Protein AF-A0A3M1PCH8-F1 (afdb_monomer_lite)

Secondary structure (DSSP, 8-state):
--HHHHHHHHHHHHHHHHHHSTTSHHHHHHHHHHHHHHB-HHHHHHHHSTTTGGGS-HHHHHHHHHHHHHHHHHHHHHHHHTS-EEEEEEEEEEE-SSEEEEEEEEEETTPPPEEEEEEE-TTS-EEEEEEEETTEEHHHHHHHHHHHHHHHS-HHHHHHHHHT-S-------TTSPTTSPPTTEEE-GGGTTS---EEEEEETTEEEEEE--SS----EEE-----TTTS---------SSPPTT--TTSTTT---S----

pLDDT: mean 91.7, std 6.63, range [59.88, 98.5]

Foldseek 3Di:
DDLVCLLQVLLVVLLVVCVVPPPDVSSLVSLLVSLVQAAPLLLLLCLLCVPCVVVDDPVLSVLVSSLQSSLRSVVSSVVSNVVQWDHWAWDDWDDDPFWIWTWTDTHGDPFFIKIFIWTQDPVRGIHTNWMDRHNDIPSVVSSVVVCVCVVFFDSQQVSCVSNVPQDGCPDQCLPPDFQDAGPQKDWDPVQVPPDFQWGWHDDPSGIDIDGDDPPGDIDIDHDGGDPCVSVVDDDDDDDDPDDPVPADCVDPVRPDDSDDDD

Sequence (262 aa):
MDAAGTIESSFQKLLAVVREEPGTERVMREAKQVVTRLFDLDRLAQQVMPQTWPELSVSQRLAFRDALGTSLAKKISRELLRGDTGTLHLESRDVREKFARLSFALAGKNASDLTAFMIKESDGVWRISNVLVGEQSLVRHYYQLCENILGEYSFPYLIAELRDDGFIVLEDFEDDKVGKLPRGWRWKSKDNKKRKPYVVKEENGNKYLAATDEGESVILAKDIKWDIKKYPYISFRWRAHELPKGGDERYGRTVDSAAGIY

Structure (mmCIF, N/CA/C/O backbone):
data_AF-A0A3M1PCH8-F1
#
_entry.id   AF-A0A3M1PCH8-F1
#
loop_
_atom_site.group_PDB
_atom_site.id
_atom_site.type_symbol
_atom_site.label_atom_id
_atom_site.label_alt_id
_atom_site.label_comp_id
_atom_site.label_asym_id
_atom_site.label_entity_id
_atom_site.label_seq_id
_atom_site.pdbx_PDB_ins_code
_atom_site.Cartn_x
_atom_site.Cartn_y
_atom_site.Cartn_z
_atom_site.occupancy
_atom_site.B_iso_or_equiv
_atom_site.auth_seq_id
_atom_site.auth_comp_id
_atom_site.auth_asym_id
_atom_site.auth_atom_id
_atom_site.pdbx_PDB_model_num
ATOM 1 N N . MET A 1 1 ? 24.203 -11.932 -13.654 1.00 59.88 1 MET A N 1
ATOM 2 C CA . MET A 1 1 ? 23.345 -11.316 -14.688 1.00 59.88 1 MET A CA 1
ATOM 3 C C . MET A 1 1 ? 23.570 -9.818 -14.607 1.00 59.88 1 MET A C 1
ATOM 5 O O . MET A 1 1 ? 23.701 -9.321 -13.492 1.00 59.88 1 MET A O 1
ATOM 9 N N . ASP A 1 2 ? 23.738 -9.128 -15.731 1.00 83.44 2 ASP A N 1
ATOM 10 C CA . ASP A 1 2 ? 23.932 -7.677 -15.710 1.00 83.44 2 ASP A CA 1
ATOM 11 C C . ASP A 1 2 ? 22.604 -6.940 -15.439 1.00 83.44 2 ASP A C 1
ATOM 13 O O . ASP A 1 2 ? 21.513 -7.524 -15.462 1.00 83.44 2 ASP A O 1
ATOM 17 N N . ALA A 1 3 ? 22.705 -5.662 -15.071 1.00 84.00 3 ALA A N 1
ATOM 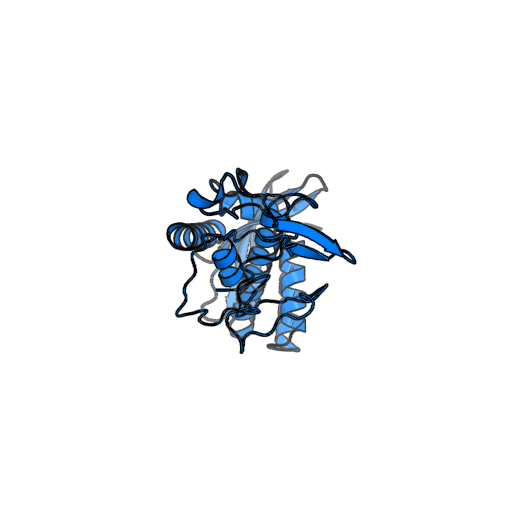18 C CA . ALA A 1 3 ? 21.564 -4.855 -14.644 1.00 84.00 3 ALA A CA 1
ATOM 19 C C . ALA A 1 3 ? 20.520 -4.683 -15.766 1.00 84.00 3 ALA A C 1
ATOM 21 O O . ALA A 1 3 ? 19.321 -4.821 -15.524 1.00 84.00 3 ALA A O 1
ATOM 22 N N . ALA A 1 4 ? 20.983 -4.457 -17.001 1.00 86.88 4 ALA A N 1
ATOM 23 C CA . ALA A 1 4 ? 20.127 -4.254 -18.167 1.00 86.88 4 ALA A CA 1
ATOM 24 C C . ALA A 1 4 ? 19.383 -5.531 -18.579 1.00 86.88 4 ALA A C 1
ATOM 26 O O . ALA A 1 4 ? 18.155 -5.504 -18.676 1.00 86.88 4 ALA A O 1
ATOM 27 N N . GLY A 1 5 ? 20.079 -6.667 -18.700 1.00 86.44 5 GLY A N 1
ATOM 28 C CA . GLY A 1 5 ? 19.454 -7.931 -19.091 1.00 86.44 5 GLY A CA 1
ATOM 29 C C . GLY A 1 5 ? 18.407 -8.411 -18.083 1.00 86.44 5 GLY A C 1
ATOM 30 O O . GLY A 1 5 ? 17.427 -9.063 -18.450 1.00 86.44 5 GLY A O 1
ATOM 31 N N . THR A 1 6 ? 18.549 -8.040 -16.806 1.00 87.44 6 THR A N 1
ATOM 32 C CA . THR A 1 6 ? 17.541 -8.337 -15.775 1.00 87.44 6 THR A CA 1
ATOM 33 C C . THR A 1 6 ? 16.237 -7.559 -16.004 1.00 87.44 6 THR A C 1
ATOM 35 O O . THR A 1 6 ? 15.154 -8.134 -15.854 1.00 87.44 6 THR A O 1
ATOM 38 N N . ILE A 1 7 ? 16.318 -6.281 -16.396 1.00 91.88 7 ILE A N 1
ATOM 39 C CA . ILE A 1 7 ? 15.145 -5.455 -16.728 1.00 91.88 7 ILE A CA 1
ATOM 40 C C . ILE A 1 7 ? 14.488 -5.961 -18.012 1.00 91.88 7 ILE A C 1
ATOM 42 O O . ILE A 1 7 ? 13.291 -6.242 -18.006 1.00 91.88 7 ILE A O 1
ATOM 46 N N . GLU A 1 8 ? 15.264 -6.125 -19.085 1.00 91.44 8 GLU A N 1
ATOM 47 C CA . GLU A 1 8 ? 14.747 -6.537 -20.395 1.00 91.44 8 GLU A CA 1
ATOM 48 C C . GLU A 1 8 ? 14.056 -7.901 -20.321 1.00 91.44 8 GLU A C 1
ATOM 50 O O . GLU A 1 8 ? 12.918 -8.039 -20.763 1.00 91.44 8 GLU A O 1
ATOM 55 N N . SER A 1 9 ? 14.684 -8.899 -19.688 1.00 91.25 9 SER A N 1
ATOM 56 C CA . SER A 1 9 ? 14.086 -10.236 -19.546 1.00 91.25 9 SER A CA 1
ATOM 57 C C . SER A 1 9 ? 12.788 -10.225 -18.737 1.00 91.25 9 SER A C 1
ATOM 59 O O . SER A 1 9 ? 11.822 -10.890 -19.111 1.00 91.25 9 SER A O 1
ATOM 61 N N . SER A 1 10 ? 12.734 -9.448 -17.653 1.00 92.94 10 SER A N 1
ATOM 62 C CA . SER A 1 10 ? 11.530 -9.321 -16.825 1.00 92.94 10 SER A CA 1
ATOM 63 C C . SER A 1 10 ? 10.406 -8.601 -17.574 1.00 92.94 10 SER A C 1
ATOM 65 O O . SER A 1 10 ? 9.251 -9.016 -17.495 1.00 92.94 10 SER A O 1
ATOM 67 N N . PHE A 1 11 ? 10.747 -7.560 -18.339 1.00 92.12 11 PHE A N 1
ATOM 68 C CA . PHE A 1 11 ? 9.806 -6.837 -19.187 1.00 92.12 11 PHE A CA 1
ATOM 69 C C . PHE A 1 11 ? 9.233 -7.738 -20.287 1.00 92.12 11 PHE A C 1
ATOM 71 O O . PHE A 1 11 ? 8.016 -7.829 -20.426 1.00 92.12 11 PHE A O 1
ATOM 78 N N . GLN A 1 12 ? 10.088 -8.461 -21.018 1.00 90.38 12 GLN A N 1
ATOM 79 C CA . GLN A 1 12 ? 9.654 -9.374 -22.080 1.00 90.38 12 GLN A CA 1
ATOM 80 C C . GLN A 1 12 ? 8.781 -10.510 -21.541 1.00 90.38 12 GLN A C 1
ATOM 82 O O . GLN A 1 12 ? 7.762 -10.839 -22.146 1.00 90.38 12 GLN A O 1
ATOM 87 N N . LYS A 1 13 ? 9.131 -11.072 -20.376 1.00 92.19 13 LYS A N 1
ATOM 88 C CA . LYS A 1 13 ? 8.316 -12.101 -19.721 1.00 92.19 13 LYS A CA 1
ATOM 89 C C . LYS A 1 13 ? 6.917 -11.577 -19.390 1.00 92.19 13 LYS A C 1
ATOM 91 O O . LYS A 1 13 ? 5.932 -12.238 -19.705 1.00 92.19 13 LYS A O 1
ATOM 96 N N . LEU A 1 14 ? 6.820 -10.390 -18.790 1.00 93.75 14 LEU A N 1
ATOM 97 C CA . LEU A 1 14 ? 5.527 -9.790 -18.465 1.00 93.75 14 LEU A CA 1
ATOM 98 C C . LEU A 1 14 ? 4.723 -9.453 -19.727 1.00 93.75 14 LEU A C 1
ATOM 100 O O . LEU A 1 14 ? 3.533 -9.752 -19.784 1.00 93.75 14 LEU A O 1
ATOM 104 N N . LEU A 1 15 ? 5.365 -8.883 -20.748 1.00 91.81 15 LEU A N 1
ATOM 105 C CA . LEU A 1 15 ? 4.724 -8.556 -22.021 1.00 91.81 15 LEU A CA 1
ATOM 106 C C . LEU A 1 15 ? 4.155 -9.803 -22.713 1.00 91.81 15 LEU A C 1
ATOM 108 O O . LEU A 1 15 ? 3.052 -9.745 -23.252 1.00 91.81 15 LEU A O 1
ATOM 112 N N . ALA A 1 16 ? 4.869 -10.932 -22.670 1.00 92.00 16 ALA A N 1
ATOM 113 C CA . ALA A 1 16 ? 4.372 -12.204 -23.189 1.00 92.00 16 ALA A CA 1
ATOM 114 C C . ALA A 1 16 ? 3.098 -12.653 -22.454 1.00 92.00 16 ALA A C 1
ATOM 116 O O . ALA A 1 16 ? 2.090 -12.924 -23.101 1.00 92.00 16 ALA A O 1
ATOM 117 N N . VAL A 1 17 ? 3.097 -12.626 -21.115 1.00 93.75 17 VAL A N 1
ATOM 118 C CA . VAL A 1 17 ? 1.915 -12.987 -20.308 1.00 93.75 17 VAL A CA 1
ATOM 119 C C . VAL A 1 17 ? 0.727 -12.064 -20.600 1.00 93.75 17 VAL A C 1
ATOM 121 O O . VAL A 1 17 ? -0.396 -12.539 -20.736 1.00 93.75 17 VAL A O 1
ATOM 124 N N . VAL A 1 18 ? 0.964 -10.756 -20.747 1.00 92.44 18 VAL A N 1
ATOM 125 C CA . VAL A 1 18 ? -0.080 -9.778 -21.107 1.00 92.44 18 VAL A CA 1
ATOM 126 C C . VAL A 1 18 ? -0.688 -10.072 -22.481 1.00 92.44 18 VAL A C 1
ATOM 128 O O . VAL A 1 18 ? -1.892 -9.905 -22.655 1.00 92.44 18 VAL A O 1
ATOM 131 N N . ARG A 1 19 ? 0.124 -10.505 -23.454 1.00 90.38 19 ARG A N 1
ATOM 132 C CA . ARG A 1 19 ? -0.338 -10.842 -24.810 1.00 90.38 19 ARG A CA 1
ATOM 133 C C . ARG A 1 19 ? -1.090 -12.171 -24.869 1.00 90.38 19 ARG A C 1
ATOM 135 O O . ARG A 1 19 ? -2.026 -12.285 -25.652 1.00 90.38 19 ARG A O 1
ATOM 142 N N . GLU A 1 20 ? -0.682 -13.154 -24.071 1.00 92.12 20 GLU A N 1
ATOM 143 C CA . GLU A 1 20 ? -1.338 -14.466 -23.987 1.00 92.12 20 GLU A CA 1
ATOM 144 C C . GLU A 1 20 ? -2.690 -14.392 -23.266 1.00 92.12 20 GLU A C 1
ATOM 146 O O . GLU A 1 20 ? -3.669 -14.978 -23.723 1.00 92.12 20 GLU A O 1
ATOM 151 N N . GLU A 1 21 ? -2.748 -13.678 -22.140 1.00 90.81 21 GLU A N 1
ATOM 152 C CA . GLU A 1 21 ? -3.900 -13.666 -21.234 1.00 90.81 21 GLU A CA 1
ATOM 153 C C . GLU A 1 21 ? -4.242 -12.238 -20.762 1.00 90.81 21 GLU A C 1
ATOM 155 O O . GLU A 1 21 ? -4.098 -11.909 -19.579 1.00 90.81 21 GLU A O 1
ATOM 160 N N . PRO A 1 22 ? -4.693 -11.347 -21.661 1.00 87.88 22 PRO A N 1
ATOM 161 C CA . PRO A 1 22 ? -4.940 -9.954 -21.315 1.00 87.88 22 PRO A CA 1
ATOM 162 C C . PRO A 1 22 ? -6.028 -9.817 -20.241 1.00 87.88 22 PRO A C 1
ATOM 164 O O . PRO A 1 22 ? -7.116 -10.379 -20.346 1.00 87.88 22 PRO A O 1
ATOM 167 N N . GLY A 1 23 ? -5.741 -9.026 -19.204 1.00 84.00 23 GLY A N 1
ATOM 168 C CA . GLY A 1 23 ? -6.702 -8.676 -18.154 1.00 84.00 23 GLY A CA 1
ATOM 169 C C . GLY A 1 23 ? -6.939 -9.755 -17.092 1.00 84.00 23 GLY A C 1
ATOM 170 O O . GLY A 1 23 ? -7.823 -9.580 -16.256 1.00 84.00 23 GLY A O 1
ATOM 171 N N . THR A 1 24 ? -6.171 -10.848 -17.085 1.00 91.50 24 THR A N 1
ATOM 172 C CA . THR A 1 24 ? -6.343 -11.924 -16.098 1.00 91.50 24 THR A CA 1
ATOM 173 C C . THR A 1 24 ? -5.607 -11.656 -14.783 1.00 91.50 24 THR A C 1
ATOM 175 O O . THR A 1 24 ? -4.663 -10.864 -14.695 1.00 91.50 24 THR A O 1
ATOM 178 N N . GLU A 1 25 ? -5.980 -12.394 -13.735 1.00 92.19 25 GLU A N 1
ATOM 179 C CA . GLU A 1 25 ? -5.232 -12.410 -12.471 1.00 92.19 25 GLU A CA 1
ATOM 180 C C . GLU A 1 25 ? -3.776 -12.873 -12.648 1.00 92.19 25 GLU A C 1
ATOM 182 O O . GLU A 1 25 ? -2.903 -12.492 -11.861 1.00 92.19 25 GLU A O 1
ATOM 187 N N . ARG A 1 26 ? -3.492 -13.676 -13.687 1.00 93.12 26 ARG A N 1
ATOM 188 C CA . ARG A 1 26 ? -2.135 -14.128 -14.026 1.00 93.12 26 ARG A CA 1
ATOM 189 C C . ARG A 1 26 ? -1.242 -12.941 -14.381 1.00 93.12 26 ARG A C 1
ATOM 191 O O . ARG A 1 26 ? -0.126 -12.871 -13.867 1.00 93.12 26 ARG A O 1
ATOM 198 N N . VAL A 1 27 ? -1.743 -11.980 -15.164 1.00 94.31 27 VAL A N 1
ATOM 199 C CA . VAL A 1 27 ? -1.023 -10.734 -15.490 1.00 94.31 27 VAL A CA 1
ATOM 200 C C . VAL A 1 27 ? -0.670 -9.970 -14.222 1.00 94.31 27 VAL A C 1
ATOM 202 O O . VAL A 1 27 ? 0.488 -9.614 -14.014 1.00 94.31 27 VAL A O 1
ATOM 205 N N . MET A 1 28 ? -1.646 -9.769 -13.333 1.00 94.50 28 MET A N 1
ATOM 206 C CA . MET A 1 28 ? -1.412 -9.044 -12.083 1.00 94.50 28 MET A CA 1
ATOM 207 C C . MET A 1 28 ? -0.410 -9.755 -11.172 1.00 94.50 28 MET A C 1
ATOM 209 O O . MET A 1 28 ? 0.424 -9.103 -10.540 1.00 94.50 28 MET A O 1
ATOM 213 N N . ARG A 1 29 ? -0.457 -11.089 -11.116 1.00 94.81 29 ARG A N 1
ATOM 214 C CA . ARG A 1 29 ? 0.495 -11.900 -10.351 1.00 94.81 29 ARG A CA 1
ATOM 215 C C . ARG A 1 29 ? 1.912 -11.771 -10.903 1.00 94.81 29 ARG A C 1
ATOM 217 O O . ARG A 1 29 ? 2.839 -11.550 -10.127 1.00 94.81 29 ARG A O 1
ATOM 224 N N . GLU A 1 30 ? 2.076 -11.866 -12.220 1.00 96.12 30 GLU A N 1
ATOM 225 C CA . GLU A 1 30 ? 3.377 -11.715 -12.878 1.00 96.12 30 GLU A CA 1
ATOM 226 C C . GLU A 1 30 ? 3.919 -10.288 -12.707 1.00 96.12 30 GLU A C 1
ATOM 228 O O . GLU A 1 30 ? 5.076 -10.108 -12.333 1.00 96.12 30 GLU A O 1
ATOM 233 N N . ALA A 1 31 ? 3.079 -9.263 -12.866 1.00 96.44 31 ALA A N 1
ATOM 234 C CA . ALA A 1 31 ? 3.478 -7.874 -12.652 1.00 96.44 31 ALA A CA 1
ATOM 235 C C . ALA A 1 31 ? 3.944 -7.626 -11.211 1.00 96.44 31 ALA A C 1
ATOM 237 O O . ALA A 1 31 ? 4.972 -6.980 -11.001 1.00 96.44 31 ALA A O 1
ATOM 238 N N . LYS A 1 32 ? 3.245 -8.181 -10.210 1.00 96.12 32 LYS A N 1
ATOM 239 C CA . LYS A 1 32 ? 3.688 -8.123 -8.808 1.00 96.12 32 LYS A CA 1
ATOM 240 C C . LYS A 1 32 ? 5.047 -8.799 -8.619 1.00 96.12 32 LYS A C 1
ATOM 242 O O . LYS A 1 32 ? 5.915 -8.215 -7.978 1.00 96.12 32 LYS A O 1
ATOM 247 N N . GLN A 1 33 ? 5.272 -9.971 -9.216 1.00 95.38 33 GLN A N 1
ATOM 248 C CA . GLN A 1 33 ? 6.570 -10.655 -9.151 1.00 95.38 33 GLN A CA 1
ATOM 249 C C . GLN A 1 33 ? 7.696 -9.826 -9.779 1.00 95.38 33 GLN A C 1
ATOM 251 O O . GLN A 1 33 ? 8.768 -9.703 -9.184 1.00 95.38 33 GLN A O 1
ATOM 256 N N . VAL A 1 34 ? 7.451 -9.220 -10.945 1.00 95.88 34 VAL A N 1
ATOM 257 C CA . VAL A 1 34 ? 8.404 -8.312 -11.596 1.00 95.88 34 VAL A CA 1
ATOM 258 C C . VAL A 1 34 ? 8.720 -7.126 -10.690 1.00 95.88 34 VAL A C 1
ATOM 260 O O . VAL A 1 34 ? 9.894 -6.829 -10.474 1.00 95.88 34 VAL A O 1
ATOM 263 N N . VAL A 1 35 ? 7.706 -6.490 -10.097 1.00 97.31 35 VAL A N 1
ATOM 264 C CA . VAL A 1 35 ? 7.913 -5.361 -9.181 1.00 97.31 35 VAL A CA 1
ATOM 265 C C . VAL A 1 35 ? 8.735 -5.779 -7.962 1.00 97.31 35 VAL A C 1
ATOM 267 O O . VAL A 1 35 ? 9.755 -5.159 -7.673 1.00 97.31 35 VAL A O 1
ATOM 270 N N . THR A 1 36 ? 8.357 -6.864 -7.282 1.00 94.31 36 THR A N 1
ATOM 271 C CA . THR A 1 36 ? 9.069 -7.368 -6.097 1.00 94.31 36 THR A CA 1
ATOM 272 C C . THR A 1 36 ? 10.504 -7.793 -6.400 1.00 94.31 36 THR A C 1
ATOM 274 O O . THR A 1 36 ? 11.353 -7.727 -5.514 1.00 94.31 36 THR A O 1
ATOM 277 N N . ARG A 1 37 ? 10.798 -8.238 -7.626 1.00 93.44 37 ARG A N 1
ATOM 278 C CA . ARG A 1 37 ? 12.145 -8.647 -8.042 1.00 93.44 37 ARG A CA 1
ATOM 279 C C . ARG A 1 37 ? 13.011 -7.472 -8.482 1.00 93.44 37 ARG A C 1
ATOM 281 O O . ARG A 1 37 ? 14.198 -7.455 -8.172 1.00 93.44 37 ARG A O 1
ATOM 288 N N . LEU A 1 38 ? 12.450 -6.536 -9.241 1.00 95.75 38 LEU A N 1
ATOM 289 C CA . LEU A 1 38 ? 13.230 -5.468 -9.856 1.00 95.75 38 LEU A CA 1
ATOM 290 C C . LEU A 1 38 ? 13.384 -4.256 -8.956 1.00 95.75 38 LEU A C 1
ATOM 292 O O . LEU A 1 38 ? 14.433 -3.632 -9.004 1.00 95.75 38 LEU A O 1
ATOM 296 N N . PHE A 1 39 ? 12.379 -3.900 -8.162 1.00 97.38 39 PHE A N 1
ATOM 297 C CA . PHE A 1 39 ? 12.381 -2.645 -7.417 1.00 97.38 39 PHE A CA 1
ATOM 298 C C . PHE A 1 39 ? 12.894 -2.834 -5.991 1.00 97.38 39 PHE A C 1
ATOM 300 O O . PHE A 1 39 ? 12.637 -3.852 -5.344 1.00 97.38 39 PHE A O 1
ATOM 307 N N . ASP A 1 40 ? 13.603 -1.823 -5.500 1.00 96.69 40 ASP A N 1
ATOM 308 C CA . ASP A 1 40 ? 13.913 -1.646 -4.085 1.00 96.69 40 ASP A CA 1
ATOM 309 C C . ASP A 1 40 ? 12.741 -0.907 -3.429 1.00 96.69 40 ASP A C 1
ATOM 311 O O . ASP A 1 40 ? 12.713 0.323 -3.331 1.00 96.69 40 ASP A O 1
ATOM 315 N N . LEU A 1 41 ? 11.710 -1.668 -3.056 1.00 96.56 41 LEU A N 1
ATOM 316 C CA . LEU A 1 41 ? 10.483 -1.096 -2.502 1.00 96.56 41 LEU A CA 1
ATOM 317 C C . LEU A 1 41 ? 10.706 -0.436 -1.135 1.00 96.56 41 LEU A C 1
ATOM 319 O O . LEU A 1 41 ? 9.984 0.501 -0.807 1.00 96.56 41 LEU A O 1
ATOM 323 N N . ASP A 1 42 ? 11.692 -0.886 -0.357 1.00 95.00 42 ASP A N 1
ATOM 324 C CA . ASP A 1 42 ? 11.986 -0.311 0.958 1.00 95.00 42 ASP A CA 1
ATOM 325 C C . ASP A 1 42 ? 12.651 1.065 0.822 1.00 95.00 42 ASP A C 1
ATOM 327 O O . ASP A 1 42 ? 12.256 2.013 1.510 1.00 95.00 42 ASP A O 1
ATOM 331 N N . ARG A 1 43 ? 13.610 1.222 -0.102 1.00 96.38 43 ARG A N 1
ATOM 332 C CA . ARG A 1 43 ? 14.183 2.539 -0.422 1.00 96.38 43 ARG A CA 1
ATOM 333 C C . ARG A 1 43 ? 13.164 3.453 -1.084 1.00 96.38 43 ARG A C 1
ATOM 335 O O . ARG A 1 43 ? 13.086 4.622 -0.712 1.00 96.38 43 ARG A O 1
ATOM 342 N N . LEU A 1 44 ? 12.379 2.945 -2.035 1.00 97.75 44 LEU A N 1
ATOM 343 C CA . LEU A 1 44 ? 11.324 3.737 -2.666 1.00 97.75 44 LEU A CA 1
ATOM 344 C C . LEU A 1 44 ? 10.341 4.264 -1.629 1.00 97.75 44 LEU A C 1
ATOM 346 O O . LEU A 1 44 ? 10.013 5.445 -1.649 1.00 97.75 44 LEU A O 1
ATOM 350 N N . ALA A 1 45 ? 9.909 3.420 -0.694 1.00 97.69 45 ALA A N 1
ATOM 351 C CA . ALA A 1 45 ? 8.979 3.836 0.340 1.00 97.69 45 ALA A CA 1
ATOM 352 C C . ALA A 1 45 ? 9.554 4.931 1.253 1.00 97.69 45 ALA A C 1
ATOM 354 O O . ALA A 1 45 ? 8.863 5.907 1.546 1.00 97.69 45 ALA A O 1
ATOM 355 N N . GLN A 1 46 ? 10.838 4.833 1.615 1.00 97.56 46 GLN A N 1
ATOM 356 C CA . GLN A 1 46 ? 11.551 5.885 2.350 1.00 97.56 46 GLN A CA 1
ATOM 357 C C . GLN A 1 46 ? 11.623 7.204 1.573 1.00 97.56 46 GLN A C 1
ATOM 359 O O . GLN A 1 46 ? 11.444 8.271 2.151 1.00 97.56 46 GLN A O 1
ATOM 364 N N . GLN A 1 47 ? 11.877 7.145 0.266 1.00 97.69 47 GLN A N 1
ATOM 365 C CA . GLN A 1 47 ? 11.962 8.335 -0.586 1.00 97.69 47 GLN A CA 1
ATOM 366 C C . GLN A 1 47 ? 10.595 8.971 -0.857 1.00 97.69 47 GLN A C 1
ATOM 368 O O . GLN A 1 47 ? 10.509 10.184 -1.032 1.00 97.69 47 GLN A O 1
ATOM 373 N N . VAL A 1 48 ? 9.540 8.157 -0.912 1.00 98.06 48 VAL A N 1
ATOM 374 C CA . VAL A 1 48 ? 8.162 8.586 -1.172 1.00 98.06 48 VAL A CA 1
ATOM 375 C C . VAL A 1 48 ? 7.503 9.192 0.068 1.00 98.06 48 VAL A C 1
ATOM 377 O O . VAL A 1 48 ? 6.671 10.077 -0.080 1.00 98.06 48 VAL A O 1
ATOM 380 N N . MET A 1 49 ? 7.868 8.765 1.278 1.00 96.81 49 MET A N 1
ATOM 381 C CA . MET A 1 49 ? 7.321 9.318 2.526 1.00 96.81 49 MET A CA 1
ATOM 382 C C . MET A 1 49 ? 8.426 9.656 3.538 1.00 96.81 49 MET A C 1
ATOM 384 O O . MET A 1 49 ? 8.430 9.111 4.642 1.00 96.81 49 MET A O 1
ATOM 388 N N . PRO A 1 50 ? 9.378 10.548 3.220 1.00 96.50 50 PRO A N 1
ATOM 389 C CA . PRO A 1 50 ? 10.567 10.746 4.050 1.00 96.50 50 PRO A CA 1
ATOM 390 C C . PRO A 1 50 ? 10.250 11.237 5.469 1.00 96.50 50 PRO A C 1
ATOM 392 O O . PRO A 1 50 ? 10.958 10.875 6.405 1.00 96.50 50 PRO A O 1
ATOM 395 N N . GLN A 1 51 ? 9.183 12.025 5.639 1.00 94.00 51 GLN A N 1
ATOM 396 C CA . GLN A 1 51 ? 8.779 12.566 6.942 1.00 94.00 51 GLN A CA 1
ATOM 397 C C . GLN A 1 51 ? 7.945 11.567 7.754 1.00 94.00 51 GLN A C 1
ATOM 399 O O . GLN A 1 51 ? 8.162 11.409 8.949 1.00 94.00 51 GLN A O 1
ATOM 404 N N . THR A 1 52 ? 7.021 10.850 7.108 1.00 94.69 52 THR A N 1
ATOM 405 C CA . THR A 1 52 ? 6.116 9.906 7.786 1.00 94.69 52 THR A CA 1
ATOM 406 C C . THR A 1 52 ? 6.771 8.551 8.055 1.00 94.69 52 THR A C 1
ATOM 408 O O . THR A 1 52 ? 6.483 7.912 9.063 1.00 94.69 52 THR A O 1
ATOM 411 N N . TRP A 1 53 ? 7.668 8.087 7.178 1.00 95.69 53 TRP A N 1
ATOM 412 C CA . TRP A 1 53 ? 8.258 6.746 7.246 1.00 95.69 53 TRP A CA 1
ATOM 413 C C . TRP A 1 53 ? 8.921 6.395 8.593 1.00 95.69 53 TRP A C 1
ATOM 415 O O . TRP A 1 53 ? 8.688 5.284 9.094 1.00 95.69 53 TRP A O 1
ATOM 425 N N . PRO A 1 54 ? 9.707 7.291 9.229 1.00 95.94 54 PRO A N 1
ATOM 426 C CA . PRO A 1 54 ? 10.313 7.015 10.531 1.00 95.94 54 PRO A CA 1
ATOM 427 C C . PRO A 1 54 ? 9.287 6.757 11.643 1.00 95.94 54 PRO A C 1
ATOM 429 O O . PRO A 1 54 ? 9.568 5.973 12.547 1.00 95.94 54 PRO A O 1
ATOM 432 N N . GLU A 1 55 ? 8.096 7.352 11.553 1.00 93.62 55 GLU A N 1
ATOM 433 C CA . GLU A 1 55 ? 7.034 7.264 12.566 1.00 93.62 55 GLU A CA 1
ATOM 434 C C . GLU A 1 55 ? 6.160 6.007 12.430 1.00 93.62 55 GLU A C 1
ATOM 436 O O . GLU A 1 55 ? 5.445 5.621 13.364 1.00 93.62 55 GLU A O 1
ATOM 441 N N . LEU A 1 56 ? 6.215 5.354 11.265 1.00 93.19 56 LEU A N 1
ATOM 442 C CA . LEU A 1 56 ? 5.465 4.133 10.996 1.00 93.19 56 LEU A CA 1
ATOM 443 C C . LEU A 1 56 ? 6.021 2.953 11.797 1.00 93.19 56 LEU A C 1
ATOM 445 O O . LEU A 1 56 ? 7.232 2.733 11.878 1.00 93.19 56 LEU A O 1
ATOM 449 N N . SER A 1 57 ? 5.107 2.148 12.335 1.00 91.38 57 SER A N 1
ATOM 450 C CA . SER A 1 57 ? 5.421 0.828 12.886 1.00 91.38 57 SER A CA 1
ATOM 451 C C . SER A 1 57 ? 5.864 -0.153 11.789 1.00 91.38 57 SER A C 1
ATOM 453 O O . SER A 1 57 ? 5.708 0.106 10.596 1.00 91.38 57 SER A O 1
ATOM 455 N N . VAL A 1 58 ? 6.439 -1.293 12.186 1.00 92.31 58 VAL A N 1
ATOM 456 C CA . VAL A 1 58 ? 6.965 -2.308 11.252 1.00 92.31 58 VAL A CA 1
ATOM 457 C C . VAL A 1 58 ? 5.884 -2.807 10.291 1.00 92.31 58 VAL A C 1
ATOM 459 O O . VAL A 1 58 ? 6.086 -2.837 9.083 1.00 92.31 58 VAL A O 1
ATOM 462 N N . SER A 1 59 ? 4.722 -3.144 10.819 1.00 90.81 59 SER A N 1
ATOM 463 C CA . SER A 1 59 ? 3.520 -3.532 10.083 1.00 90.81 59 SER A CA 1
ATOM 464 C C . SER A 1 59 ? 3.008 -2.453 9.132 1.00 90.81 59 SER A C 1
ATOM 466 O O . SER A 1 59 ? 2.760 -2.744 7.967 1.00 90.81 59 SER A O 1
ATOM 468 N N . GLN A 1 60 ? 2.924 -1.194 9.571 1.00 93.94 60 GLN A N 1
ATOM 469 C CA . GLN A 1 60 ? 2.534 -0.076 8.710 1.00 93.94 60 GLN A CA 1
ATOM 470 C C . GLN A 1 60 ? 3.518 0.098 7.546 1.00 93.94 60 GLN A C 1
ATOM 472 O O . GLN A 1 60 ? 3.098 0.331 6.413 1.00 93.94 60 GLN A O 1
ATOM 477 N N . ARG A 1 61 ? 4.825 -0.070 7.794 1.00 96.56 61 ARG A N 1
ATOM 478 C CA . ARG A 1 61 ? 5.848 -0.067 6.736 1.00 96.56 61 ARG A CA 1
ATOM 479 C C . ARG A 1 61 ? 5.649 -1.224 5.758 1.00 96.56 61 ARG A C 1
ATOM 481 O O . ARG A 1 61 ? 5.705 -0.999 4.552 1.00 96.56 61 ARG A O 1
ATOM 488 N N . LEU A 1 62 ? 5.368 -2.433 6.251 1.00 95.69 62 LEU A N 1
ATOM 489 C CA . LEU A 1 62 ? 5.075 -3.601 5.411 1.00 95.69 62 LEU A CA 1
ATOM 490 C C . LEU A 1 62 ? 3.806 -3.398 4.569 1.00 95.69 62 LEU A C 1
ATOM 492 O O . LEU A 1 62 ? 3.833 -3.647 3.364 1.00 95.69 62 LEU A O 1
ATOM 496 N N . ALA A 1 63 ? 2.732 -2.886 5.174 1.00 95.81 63 ALA A N 1
ATOM 497 C CA . ALA A 1 63 ? 1.473 -2.587 4.500 1.00 95.81 63 ALA A CA 1
ATOM 498 C C . ALA A 1 63 ? 1.664 -1.541 3.396 1.00 95.81 63 ALA A C 1
ATOM 500 O O . ALA A 1 63 ? 1.196 -1.733 2.273 1.00 95.81 63 ALA A O 1
ATOM 501 N N . PHE A 1 64 ? 2.409 -0.468 3.674 1.00 97.88 64 PHE A N 1
ATOM 502 C CA . PHE A 1 64 ? 2.733 0.532 2.661 1.00 97.88 64 PHE A CA 1
ATOM 503 C C . PHE A 1 64 ? 3.603 -0.034 1.542 1.00 97.88 64 PHE A C 1
ATOM 505 O O . PHE A 1 64 ? 3.338 0.235 0.373 1.00 97.88 64 PHE A O 1
ATOM 512 N N . ARG A 1 65 ? 4.613 -0.847 1.871 1.00 97.94 65 ARG A N 1
ATOM 513 C CA . ARG A 1 65 ? 5.479 -1.479 0.869 1.00 97.94 65 ARG A CA 1
ATOM 514 C C . ARG A 1 65 ? 4.677 -2.361 -0.089 1.00 97.94 65 ARG A C 1
ATOM 516 O O . ARG A 1 65 ? 4.878 -2.288 -1.302 1.00 97.94 65 ARG A O 1
ATOM 523 N N . ASP A 1 66 ? 3.769 -3.176 0.444 1.00 97.19 66 ASP A N 1
ATOM 524 C CA . ASP A 1 66 ? 2.880 -4.023 -0.356 1.00 97.19 66 ASP A CA 1
ATOM 525 C C . ASP A 1 66 ? 1.898 -3.194 -1.200 1.00 97.19 66 ASP A C 1
ATOM 527 O O . ASP A 1 66 ? 1.704 -3.471 -2.387 1.00 97.19 66 ASP A O 1
ATOM 531 N N . ALA A 1 67 ? 1.331 -2.130 -0.624 1.00 98.19 67 ALA A N 1
ATOM 532 C CA . ALA A 1 67 ? 0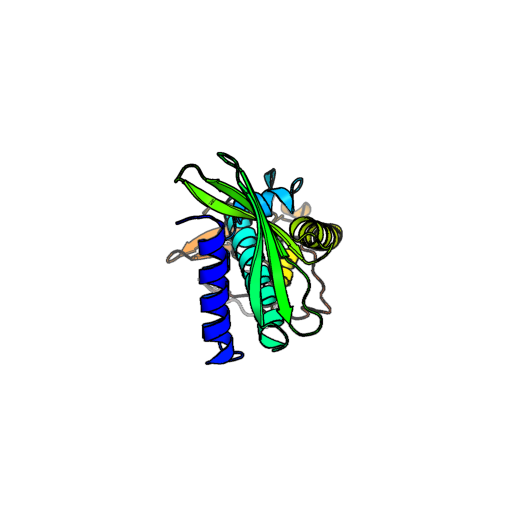.431 -1.216 -1.320 1.00 98.19 67 ALA A CA 1
ATOM 533 C C . ALA A 1 67 ? 1.128 -0.481 -2.477 1.00 98.19 67 ALA A C 1
ATOM 535 O O . ALA A 1 67 ? 0.617 -0.470 -3.596 1.00 98.19 67 ALA A O 1
ATOM 536 N N . LEU A 1 68 ? 2.328 0.060 -2.244 1.00 98.38 68 LEU A N 1
ATOM 537 C CA . LEU A 1 68 ? 3.150 0.709 -3.266 1.00 98.38 68 LEU A CA 1
ATOM 538 C C . LEU A 1 68 ? 3.523 -0.276 -4.382 1.00 98.38 68 LEU A C 1
ATOM 540 O O . LEU A 1 68 ?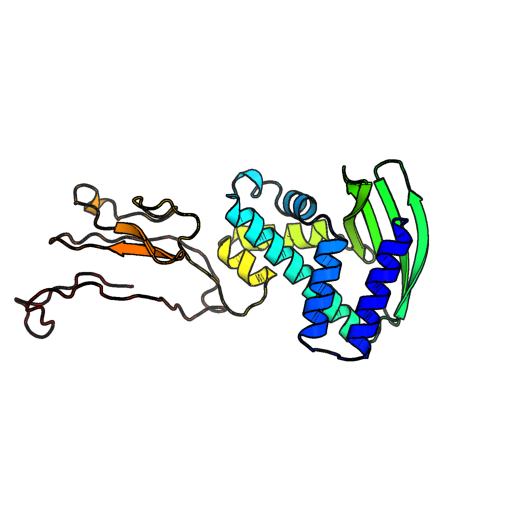 3.361 0.036 -5.562 1.00 98.38 68 LEU A O 1
ATOM 544 N N . GLY A 1 69 ? 3.969 -1.483 -4.022 1.00 97.94 69 GLY A N 1
ATOM 545 C CA . GLY A 1 69 ? 4.282 -2.535 -4.988 1.00 97.94 69 GLY A CA 1
ATOM 546 C C . GLY A 1 69 ? 3.065 -2.951 -5.823 1.00 97.94 69 GLY A C 1
ATOM 547 O O . GLY A 1 69 ? 3.165 -3.108 -7.041 1.00 97.94 69 GLY A O 1
ATOM 548 N N . THR A 1 70 ? 1.896 -3.061 -5.191 1.00 97.56 70 THR A N 1
ATOM 549 C CA . THR A 1 70 ? 0.622 -3.347 -5.867 1.00 97.56 70 THR A CA 1
ATOM 550 C C . THR A 1 70 ? 0.231 -2.223 -6.825 1.00 97.56 70 THR A C 1
ATOM 552 O O . THR A 1 70 ? -0.114 -2.503 -7.975 1.00 97.56 70 THR A O 1
ATOM 555 N N . SER A 1 71 ? 0.350 -0.963 -6.401 1.00 98.00 71 SER A N 1
ATOM 556 C CA . SER A 1 71 ? 0.058 0.207 -7.235 1.00 98.00 71 SER A CA 1
ATOM 557 C C . SER A 1 71 ? 0.959 0.264 -8.473 1.00 98.00 71 SER A C 1
ATOM 559 O O . SER A 1 71 ? 0.487 0.438 -9.601 1.00 98.00 71 SER A O 1
ATOM 561 N N . LEU A 1 72 ? 2.260 0.006 -8.289 1.00 97.19 72 LEU A N 1
ATOM 562 C CA . LEU A 1 72 ? 3.233 -0.108 -9.376 1.00 97.19 72 LEU A CA 1
ATOM 563 C C . LEU A 1 72 ? 2.876 -1.229 -10.351 1.00 97.19 72 LEU A C 1
ATOM 565 O O . LEU A 1 72 ? 2.834 -0.992 -11.558 1.00 97.19 72 LEU A O 1
ATOM 569 N N . ALA A 1 73 ? 2.563 -2.423 -9.844 1.00 96.69 73 ALA A N 1
ATOM 570 C CA . ALA A 1 73 ? 2.176 -3.561 -10.672 1.00 96.69 73 ALA A CA 1
ATOM 571 C C . ALA A 1 73 ? 0.909 -3.261 -11.491 1.00 96.69 73 ALA A C 1
ATOM 573 O O . ALA A 1 73 ? 0.869 -3.552 -12.689 1.00 96.69 73 ALA A O 1
ATOM 574 N N . LYS A 1 74 ? -0.097 -2.616 -10.881 1.00 95.31 74 LYS A N 1
ATOM 575 C CA . LYS A 1 74 ? -1.316 -2.163 -11.570 1.00 95.31 74 LYS A CA 1
ATOM 576 C C . LYS A 1 74 ? -1.002 -1.130 -12.651 1.00 95.31 74 LYS A C 1
ATOM 578 O O . LYS A 1 74 ? -1.563 -1.197 -13.741 1.00 95.31 74 LYS A O 1
ATOM 583 N N . LYS A 1 75 ? -0.119 -0.162 -12.380 1.00 93.12 75 LYS A N 1
ATOM 584 C CA . LYS A 1 75 ? 0.276 0.862 -13.362 1.00 93.12 75 LYS A CA 1
ATOM 585 C C . LYS A 1 75 ? 0.998 0.238 -14.557 1.00 93.12 75 LYS A C 1
ATOM 587 O O . LYS A 1 75 ? 0.584 0.485 -15.682 1.00 93.12 75 LYS A O 1
ATOM 592 N N . ILE A 1 76 ? 1.990 -0.620 -14.317 1.00 92.06 76 ILE A N 1
ATOM 593 C CA . ILE A 1 76 ? 2.721 -1.329 -15.380 1.00 92.06 76 ILE A CA 1
ATOM 594 C C . ILE A 1 76 ? 1.756 -2.181 -16.214 1.00 92.06 76 ILE A C 1
ATOM 596 O O . ILE A 1 76 ? 1.745 -2.070 -17.435 1.00 92.06 76 ILE A O 1
ATOM 600 N N . SER A 1 77 ? 0.900 -2.976 -15.566 1.00 92.25 77 SER A N 1
ATOM 601 C CA . SER A 1 77 ? -0.063 -3.837 -16.268 1.00 92.25 77 SER A CA 1
ATOM 602 C C . SER A 1 77 ? -1.022 -3.028 -17.140 1.00 92.25 77 SER A C 1
ATOM 604 O O . SER A 1 77 ? -1.256 -3.393 -18.287 1.00 92.25 77 SER A O 1
ATOM 606 N N . ARG A 1 78 ? -1.545 -1.902 -16.630 1.00 91.06 78 ARG A N 1
ATOM 607 C CA . ARG A 1 78 ? -2.433 -1.015 -17.398 1.00 91.06 78 ARG A CA 1
ATOM 608 C C . ARG A 1 78 ? -1.751 -0.417 -18.623 1.00 91.06 78 ARG A C 1
ATOM 610 O O . ARG A 1 78 ? -2.387 -0.359 -19.667 1.00 91.06 78 ARG A O 1
ATOM 617 N N . G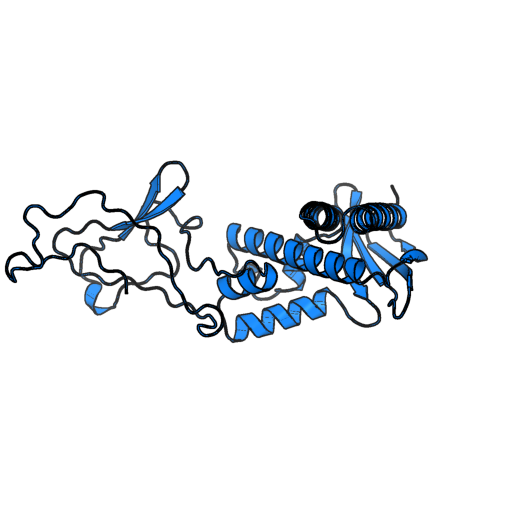LU A 1 79 ? -0.496 0.013 -18.508 1.00 87.50 79 GLU A N 1
ATOM 618 C CA . GLU A 1 79 ? 0.245 0.536 -19.663 1.00 87.50 79 GLU A CA 1
ATOM 619 C C . GLU A 1 79 ? 0.466 -0.549 -20.724 1.00 87.50 79 GLU A C 1
ATOM 621 O O . GLU A 1 79 ? 0.178 -0.325 -21.895 1.00 87.50 79 GLU A O 1
ATOM 626 N N . LEU A 1 80 ? 0.863 -1.760 -20.319 1.00 87.94 80 LEU A N 1
ATOM 627 C CA . LEU A 1 80 ? 1.066 -2.870 -21.257 1.00 87.94 80 LEU A CA 1
ATOM 628 C C . LEU A 1 80 ? -0.239 -3.336 -21.924 1.00 87.94 80 LEU A C 1
ATOM 630 O O . LEU A 1 80 ? -0.239 -3.681 -23.105 1.00 87.94 80 LEU A O 1
ATOM 634 N N . LEU A 1 81 ? -1.361 -3.315 -21.196 1.00 87.62 81 LEU A N 1
ATOM 635 C CA . LEU A 1 81 ? -2.679 -3.700 -21.717 1.00 87.62 81 LEU A CA 1
ATOM 636 C C . LEU A 1 81 ? -3.242 -2.724 -22.754 1.00 87.62 81 LEU A C 1
ATOM 638 O O . LEU A 1 81 ? -4.101 -3.124 -23.536 1.00 87.62 81 LEU A O 1
ATOM 642 N N . ARG A 1 82 ? -2.767 -1.471 -22.809 1.00 84.06 82 ARG A N 1
ATOM 643 C CA . ARG A 1 82 ? -3.169 -0.530 -23.871 1.00 84.06 82 ARG A CA 1
ATOM 644 C C . ARG A 1 82 ? -2.751 -1.009 -25.263 1.00 84.06 82 ARG A C 1
ATOM 646 O O . ARG A 1 82 ? -3.286 -0.516 -26.246 1.00 84.06 82 ARG A O 1
ATOM 653 N N . GLY A 1 83 ? -1.825 -1.968 -25.359 1.00 67.88 83 GLY A N 1
ATOM 654 C CA . GLY A 1 83 ? -1.432 -2.602 -26.621 1.00 67.88 83 GLY A CA 1
ATOM 655 C C . GLY A 1 83 ? -0.514 -1.750 -27.499 1.00 67.88 83 GLY A C 1
ATOM 656 O O . GLY A 1 83 ? 0.031 -2.251 -28.477 1.00 67.88 83 GLY A O 1
ATOM 657 N N . ASP A 1 84 ? -0.271 -0.498 -27.115 1.00 71.19 84 ASP A N 1
ATOM 658 C CA . ASP A 1 84 ? 0.645 0.404 -27.810 1.00 71.19 84 ASP A CA 1
ATOM 659 C C . ASP A 1 84 ? 2.118 0.123 -27.481 1.00 71.19 84 ASP A C 1
ATOM 661 O O . ASP A 1 84 ? 3.004 0.697 -28.107 1.00 71.19 84 ASP A O 1
ATOM 665 N N . THR A 1 85 ? 2.396 -0.750 -26.504 1.00 72.75 85 THR A N 1
ATOM 666 C CA . THR A 1 85 ? 3.750 -1.038 -26.023 1.00 72.75 85 THR A CA 1
ATOM 667 C C . THR A 1 85 ? 4.376 -2.257 -26.711 1.00 72.75 85 THR A C 1
ATOM 669 O O . THR A 1 85 ? 3.887 -3.387 -26.635 1.00 72.75 85 THR A O 1
ATOM 672 N N . GLY A 1 86 ? 5.498 -2.015 -27.377 1.00 76.12 86 GLY A N 1
ATOM 673 C CA . GLY A 1 86 ? 6.344 -2.987 -28.054 1.00 76.12 86 GLY A CA 1
ATOM 674 C C . GLY A 1 86 ? 7.569 -3.378 -27.229 1.00 76.12 86 GLY A C 1
ATOM 675 O O . GLY A 1 86 ? 7.496 -3.596 -26.023 1.00 76.12 86 GLY A O 1
ATOM 676 N N . THR A 1 87 ? 8.700 -3.548 -27.904 1.00 81.94 87 THR A N 1
ATOM 677 C CA . THR A 1 87 ? 9.960 -4.007 -27.314 1.00 81.94 87 THR A CA 1
ATOM 678 C C . THR A 1 87 ? 10.711 -2.883 -26.601 1.00 81.94 87 THR A C 1
ATOM 680 O O . THR A 1 87 ? 10.726 -1.739 -27.050 1.00 81.94 87 THR A O 1
ATOM 683 N N . LEU A 1 88 ? 11.355 -3.233 -25.488 1.00 88.31 88 LEU A N 1
ATOM 684 C CA . LEU A 1 88 ? 12.280 -2.365 -24.766 1.00 88.31 88 LEU A CA 1
ATOM 685 C C . LEU A 1 88 ? 13.693 -2.564 -25.333 1.00 88.31 88 LEU A C 1
ATOM 687 O O . LEU A 1 88 ? 14.148 -3.706 -25.417 1.00 88.31 88 LEU A O 1
ATOM 691 N N . HIS A 1 89 ? 14.368 -1.479 -25.709 1.00 88.94 89 HIS A N 1
ATOM 692 C CA . HIS A 1 89 ? 15.727 -1.502 -26.252 1.00 88.94 89 HIS A CA 1
ATOM 693 C C . HIS A 1 89 ? 16.646 -0.609 -25.423 1.00 88.94 89 HIS A C 1
ATOM 695 O O . HIS A 1 89 ? 16.372 0.578 -25.273 1.00 88.94 89 HIS A O 1
ATOM 701 N N . LEU A 1 90 ? 17.742 -1.158 -24.895 1.00 93.62 90 LEU A N 1
ATOM 702 C CA . LEU A 1 90 ? 18.753 -0.365 -24.197 1.00 93.62 90 LEU A CA 1
ATOM 703 C C . LEU A 1 90 ? 19.446 0.619 -25.156 1.00 93.62 90 LEU A C 1
ATOM 705 O O . LEU A 1 90 ? 20.091 0.207 -26.117 1.00 93.62 90 LEU A O 1
ATOM 709 N N . GLU A 1 91 ? 19.371 1.913 -24.850 1.00 94.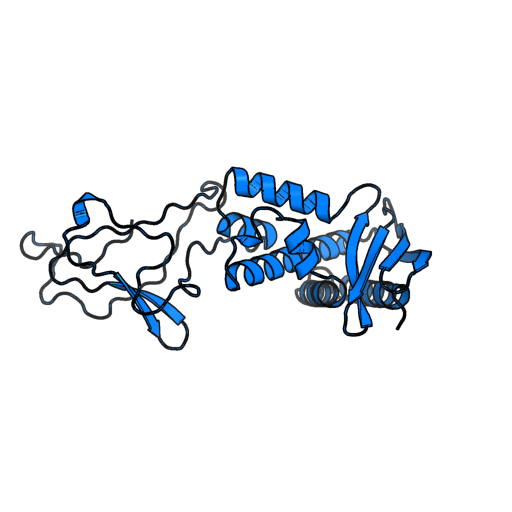31 91 GLU A N 1
ATOM 710 C CA . GLU A 1 91 ? 20.040 2.977 -25.609 1.00 94.31 91 GLU A CA 1
ATOM 711 C C . GLU A 1 91 ? 21.369 3.390 -24.983 1.00 94.31 91 GLU A C 1
ATOM 713 O O . GLU A 1 91 ? 22.355 3.625 -25.680 1.00 94.31 91 GLU A O 1
ATOM 718 N N . SER A 1 92 ? 21.414 3.497 -23.653 1.00 94.44 92 SER A N 1
ATOM 719 C CA . SER A 1 92 ? 22.631 3.902 -22.955 1.00 94.44 92 SER A CA 1
ATOM 720 C C . SER A 1 92 ? 22.769 3.248 -21.588 1.00 94.44 92 SER A C 1
ATOM 722 O O . SER A 1 92 ? 21.787 2.934 -20.908 1.00 94.44 92 SER A O 1
ATOM 724 N N . ARG A 1 93 ? 24.030 3.048 -21.186 1.00 95.81 93 ARG A N 1
ATOM 725 C CA . ARG A 1 93 ? 24.406 2.498 -19.883 1.00 95.81 93 ARG A CA 1
ATOM 726 C C . ARG A 1 93 ? 25.506 3.344 -19.239 1.00 95.81 93 ARG A C 1
ATOM 728 O O . ARG A 1 93 ? 26.572 3.522 -19.821 1.00 95.81 93 ARG A O 1
ATOM 735 N N . ASP A 1 94 ? 25.268 3.796 -18.015 1.00 95.94 94 ASP A N 1
ATOM 736 C CA . ASP A 1 94 ? 26.297 4.287 -17.093 1.00 95.94 94 ASP A CA 1
ATOM 737 C C . ASP A 1 94 ? 26.258 3.386 -15.859 1.00 95.94 94 ASP A C 1
ATOM 739 O O . ASP A 1 94 ? 25.335 3.471 -15.051 1.00 95.94 94 ASP A O 1
ATOM 743 N N . VAL A 1 95 ? 27.213 2.460 -15.754 1.00 94.50 95 VAL A N 1
ATOM 744 C CA . VAL A 1 95 ? 27.283 1.480 -14.663 1.00 94.50 95 VAL A CA 1
ATOM 745 C C . VAL A 1 95 ? 28.558 1.716 -13.872 1.00 94.50 95 VAL A C 1
ATOM 747 O O . VAL A 1 95 ? 29.665 1.634 -14.402 1.00 94.50 95 VAL A O 1
ATOM 750 N N . ARG A 1 96 ? 28.387 1.966 -12.578 1.00 93.12 96 ARG A N 1
ATOM 751 C CA . ARG A 1 96 ? 29.442 2.105 -11.573 1.00 93.12 96 ARG A CA 1
ATOM 752 C C . ARG A 1 96 ? 29.360 0.939 -10.592 1.00 93.12 96 ARG A C 1
ATOM 754 O O . ARG A 1 96 ? 28.479 0.093 -10.690 1.00 93.12 96 ARG A O 1
ATOM 761 N N . GLU A 1 97 ? 30.262 0.898 -9.616 1.00 90.94 97 GLU A N 1
ATOM 762 C CA . GLU A 1 97 ? 30.355 -0.218 -8.664 1.00 90.94 97 GLU A CA 1
ATOM 763 C C . GLU A 1 97 ? 29.026 -0.522 -7.944 1.00 90.94 97 GLU A C 1
ATOM 765 O O . GLU A 1 97 ? 28.632 -1.684 -7.832 1.00 90.94 97 GLU A O 1
ATOM 770 N N . LYS A 1 98 ? 28.324 0.525 -7.486 1.00 94.19 98 LYS A N 1
ATOM 771 C CA . LYS A 1 98 ? 27.097 0.415 -6.673 1.00 94.19 98 LYS A CA 1
ATOM 772 C C . LYS A 1 98 ? 25.873 1.108 -7.265 1.00 94.19 98 LYS A C 1
ATOM 774 O O . LYS A 1 98 ? 24.806 1.070 -6.663 1.00 94.19 98 LYS A O 1
ATOM 779 N N . PHE A 1 99 ? 26.017 1.756 -8.415 1.00 96.12 99 PHE A N 1
ATOM 780 C CA . PHE A 1 99 ? 24.965 2.551 -9.041 1.00 96.12 99 PHE A CA 1
ATOM 781 C C . PHE A 1 99 ? 24.953 2.318 -10.547 1.00 96.12 99 PHE A C 1
ATOM 783 O O . PHE A 1 99 ? 26.017 2.228 -11.156 1.00 96.12 99 PHE A O 1
ATOM 790 N N . ALA A 1 100 ? 23.768 2.259 -11.144 1.00 96.50 100 ALA A N 1
ATOM 791 C CA . ALA A 1 100 ? 23.605 2.223 -12.585 1.00 96.50 100 ALA A CA 1
ATOM 792 C C . ALA A 1 100 ? 22.483 3.160 -13.033 1.00 96.50 100 ALA A C 1
ATOM 794 O O . ALA A 1 100 ? 21.431 3.246 -12.400 1.00 96.50 100 ALA A O 1
ATOM 795 N N . ARG A 1 101 ? 22.700 3.824 -14.163 1.00 97.62 101 ARG A N 1
ATOM 796 C CA . ARG A 1 101 ? 21.681 4.536 -14.924 1.00 97.62 101 ARG A CA 1
ATOM 797 C C . ARG A 1 101 ? 21.562 3.869 -16.286 1.00 97.62 101 ARG A C 1
ATOM 799 O O . ARG A 1 101 ? 22.543 3.789 -17.024 1.00 97.62 101 ARG A O 1
ATOM 806 N N . LEU A 1 102 ? 20.367 3.387 -16.595 1.00 97.25 102 LEU A N 1
ATOM 807 C CA . LEU A 1 102 ? 20.064 2.688 -17.839 1.00 97.25 102 LEU A CA 1
ATOM 808 C C . LEU A 1 102 ? 18.921 3.414 -18.539 1.00 97.25 102 LEU A C 1
ATOM 810 O O . LEU A 1 102 ? 17.862 3.587 -17.934 1.00 97.25 102 LEU A O 1
ATOM 814 N N . SER A 1 103 ? 19.134 3.840 -19.780 1.00 96.62 103 SER A N 1
ATOM 815 C CA . SER A 1 103 ? 18.089 4.445 -20.610 1.00 96.62 103 SER A CA 1
ATOM 816 C C . SER A 1 103 ? 17.649 3.463 -21.680 1.00 96.62 103 SER A C 1
ATOM 818 O O . SER A 1 103 ? 18.486 2.826 -22.321 1.00 96.62 103 SER A O 1
ATOM 820 N N . PHE A 1 104 ? 16.342 3.355 -21.858 1.00 94.56 104 PHE A N 1
ATOM 821 C CA . PHE A 1 104 ? 15.708 2.445 -22.786 1.00 94.56 104 PHE A CA 1
ATOM 822 C C . PHE A 1 104 ? 14.718 3.194 -23.672 1.00 94.56 104 PHE A C 1
ATOM 824 O O . PHE A 1 104 ? 13.837 3.889 -23.157 1.00 94.56 104 PHE A O 1
ATOM 831 N N . ALA A 1 105 ? 14.811 2.955 -24.975 1.00 91.50 105 ALA A N 1
ATOM 832 C CA . ALA A 1 105 ? 13.761 3.278 -25.921 1.00 91.50 105 ALA A CA 1
ATOM 833 C C . ALA A 1 105 ? 12.662 2.227 -25.817 1.00 91.50 105 ALA A C 1
ATOM 835 O O . ALA A 1 105 ? 12.924 1.016 -25.791 1.00 91.50 105 ALA A O 1
ATOM 836 N N . LEU A 1 106 ? 11.420 2.691 -25.785 1.00 87.06 106 LEU A N 1
ATOM 837 C CA . LEU A 1 106 ? 10.254 1.827 -25.807 1.00 87.06 106 LEU A CA 1
ATOM 838 C C . LEU A 1 106 ? 9.615 1.917 -27.189 1.00 87.06 106 LEU A C 1
ATOM 840 O O . LEU A 1 106 ? 9.080 2.955 -27.567 1.00 87.06 106 LEU A O 1
ATOM 844 N N . ALA A 1 107 ? 9.669 0.834 -27.963 1.00 84.31 107 ALA A N 1
ATOM 845 C CA . ALA A 1 107 ? 8.988 0.802 -29.249 1.00 84.31 107 ALA A CA 1
ATOM 846 C C . ALA A 1 107 ? 7.474 0.848 -29.011 1.00 84.31 107 ALA A C 1
ATOM 848 O O . ALA A 1 107 ? 6.963 0.082 -28.197 1.00 84.31 107 ALA A O 1
ATOM 849 N N . GLY A 1 108 ? 6.745 1.719 -29.703 1.00 77.62 108 GLY A N 1
ATOM 850 C CA . GLY A 1 108 ? 5.303 1.826 -29.507 1.00 77.62 108 GLY A CA 1
ATOM 851 C C . GLY A 1 108 ? 4.706 3.145 -29.968 1.00 77.62 108 GLY A C 1
ATOM 852 O O . GLY A 1 108 ? 5.410 4.141 -30.133 1.00 77.62 108 GLY A O 1
ATOM 853 N N . LYS A 1 109 ? 3.388 3.171 -30.172 1.00 72.19 109 LYS A N 1
ATOM 854 C CA . LYS A 1 109 ? 2.678 4.416 -30.485 1.00 72.19 109 LYS A CA 1
ATOM 855 C C . LYS A 1 109 ? 2.558 5.238 -29.199 1.00 72.19 109 LYS A C 1
ATOM 857 O O . LYS A 1 109 ? 2.034 4.743 -28.212 1.00 72.19 109 LYS A O 1
ATOM 862 N N . ASN A 1 110 ? 3.039 6.483 -29.199 1.00 72.88 110 ASN A N 1
ATOM 863 C CA . ASN A 1 110 ? 3.079 7.350 -28.005 1.00 72.88 110 ASN A CA 1
ATOM 864 C C . ASN A 1 110 ? 3.864 6.762 -26.814 1.00 72.88 110 ASN A C 1
ATOM 866 O O . ASN A 1 110 ? 3.616 7.137 -25.668 1.00 72.88 110 ASN A O 1
ATOM 870 N N . ALA A 1 111 ? 4.782 5.827 -27.066 1.00 78.94 111 ALA A N 1
ATOM 871 C CA . ALA A 1 111 ? 5.633 5.286 -26.022 1.00 78.94 111 ALA A CA 1
ATOM 872 C C . ALA A 1 111 ? 6.641 6.349 -25.560 1.00 78.94 111 ALA A C 1
ATOM 874 O O . ALA A 1 111 ? 7.205 7.079 -26.373 1.00 78.94 111 ALA A O 1
ATOM 875 N N . SER A 1 112 ? 6.845 6.428 -24.248 1.00 84.81 112 SER A N 1
ATOM 876 C CA . SER A 1 112 ? 7.834 7.315 -23.638 1.00 84.81 112 SER A CA 1
ATOM 877 C C . SER A 1 112 ? 9.061 6.517 -23.228 1.00 84.81 112 SER A C 1
ATOM 879 O O . SER A 1 112 ? 8.928 5.434 -22.649 1.00 84.81 112 SER A O 1
ATOM 881 N N . ASP A 1 113 ? 10.238 7.091 -23.453 1.00 89.31 113 ASP A N 1
ATOM 882 C CA . ASP A 1 113 ? 11.501 6.482 -23.046 1.00 89.31 113 ASP A CA 1
ATOM 883 C C . ASP A 1 113 ? 11.575 6.307 -21.531 1.00 89.31 113 ASP A C 1
ATOM 885 O O . ASP A 1 113 ? 11.029 7.094 -20.745 1.00 89.31 113 ASP A O 1
ATOM 889 N N . LEU A 1 114 ? 12.276 5.256 -21.118 1.00 93.31 114 LEU A N 1
ATOM 890 C CA . LEU A 1 114 ? 12.402 4.864 -19.726 1.00 93.31 114 LEU A CA 1
ATOM 891 C C . LEU A 1 114 ? 13.849 5.017 -19.274 1.00 93.31 114 LEU A C 1
ATOM 893 O O . LEU A 1 114 ? 14.756 4.441 -19.863 1.00 93.31 114 LEU A O 1
ATOM 897 N N . THR A 1 115 ? 14.079 5.734 -18.177 1.00 96.94 115 THR A N 1
ATOM 898 C CA . THR A 1 115 ? 15.381 5.730 -17.496 1.00 96.94 115 THR A CA 1
ATOM 899 C C . THR A 1 115 ? 15.251 5.071 -16.132 1.00 96.94 115 THR A C 1
ATOM 901 O O . THR A 1 115 ? 14.585 5.602 -15.244 1.00 96.94 115 THR A O 1
ATOM 904 N N . ALA A 1 116 ? 15.914 3.933 -15.944 1.00 97.44 116 ALA A N 1
ATOM 905 C CA . ALA A 1 116 ? 16.000 3.240 -14.668 1.00 97.44 116 ALA A CA 1
ATOM 906 C C . ALA A 1 116 ? 17.265 3.665 -13.911 1.00 97.44 116 ALA A C 1
ATOM 908 O O . ALA A 1 116 ? 18.380 3.606 -14.434 1.00 97.44 116 ALA A O 1
ATOM 909 N N . PHE A 1 117 ? 17.079 4.060 -12.657 1.00 97.88 117 PHE A N 1
ATOM 910 C CA . PHE A 1 117 ? 18.144 4.294 -11.690 1.00 97.88 117 PHE A CA 1
ATOM 911 C C . PHE A 1 117 ? 18.198 3.075 -10.789 1.00 97.88 117 PHE A C 1
ATOM 913 O O . PHE A 1 117 ? 17.187 2.719 -10.182 1.00 97.88 117 PHE A O 1
ATOM 920 N N . MET A 1 118 ? 19.351 2.424 -10.723 1.00 97.19 118 MET A N 1
ATOM 921 C CA . MET A 1 118 ? 19.527 1.186 -9.983 1.00 97.19 118 MET A CA 1
ATOM 922 C C . MET A 1 118 ? 20.658 1.296 -8.979 1.00 97.19 118 MET A C 1
ATOM 924 O O . MET A 1 118 ? 21.663 1.969 -9.214 1.00 97.19 118 MET A O 1
ATOM 928 N N . ILE A 1 119 ? 20.506 0.575 -7.879 1.00 95.94 119 ILE A N 1
ATOM 929 C CA . ILE A 1 119 ? 21.513 0.426 -6.840 1.00 95.94 119 ILE A CA 1
ATOM 930 C C . ILE A 1 119 ? 21.830 -1.058 -6.703 1.00 95.94 119 ILE A C 1
ATOM 932 O O . ILE A 1 119 ? 20.954 -1.912 -6.855 1.00 95.94 119 ILE A O 1
ATOM 936 N N . LYS A 1 120 ? 23.109 -1.363 -6.493 1.00 94.69 120 LYS A N 1
ATOM 937 C CA . LYS A 1 120 ? 23.561 -2.722 -6.214 1.00 94.69 120 LYS A CA 1
ATOM 938 C C . LYS A 1 120 ? 23.462 -2.963 -4.714 1.00 94.69 120 LYS A C 1
ATOM 940 O O . LYS A 1 120 ? 24.166 -2.310 -3.941 1.00 94.69 120 LYS A O 1
ATOM 945 N N . GLU A 1 121 ? 22.584 -3.875 -4.328 1.00 91.69 121 GLU A N 1
ATOM 946 C CA . GLU A 1 121 ? 22.389 -4.278 -2.941 1.00 91.69 121 GLU A CA 1
ATOM 947 C C . GLU A 1 121 ? 23.596 -5.069 -2.414 1.00 91.69 121 GLU A C 1
ATOM 949 O O . GLU A 1 121 ? 24.491 -5.472 -3.167 1.00 91.69 121 GLU A O 1
ATOM 954 N N . SER A 1 122 ? 23.657 -5.265 -1.095 1.00 88.94 122 SER A N 1
ATOM 955 C CA . SER A 1 122 ? 24.773 -5.955 -0.427 1.00 88.94 122 SER A CA 1
ATOM 956 C C . SER A 1 122 ? 24.935 -7.415 -0.863 1.00 88.94 122 SER A C 1
ATOM 958 O O . SER A 1 122 ? 26.047 -7.939 -0.844 1.00 88.94 122 SER A O 1
ATOM 960 N N . ASP A 1 123 ? 23.848 -8.045 -1.310 1.00 89.31 123 ASP A N 1
ATOM 961 C CA . ASP A 1 123 ? 23.814 -9.381 -1.916 1.00 89.31 123 ASP A CA 1
ATOM 962 C C . ASP A 1 123 ? 24.318 -9.403 -3.376 1.00 89.31 123 ASP A C 1
ATOM 964 O O . ASP A 1 123 ? 24.401 -10.457 -4.008 1.00 89.31 123 ASP A O 1
ATOM 968 N N . GLY A 1 124 ? 24.676 -8.238 -3.924 1.00 90.50 124 GLY A N 1
ATOM 969 C CA . GLY A 1 124 ? 25.155 -8.058 -5.286 1.00 90.50 124 GLY A CA 1
ATOM 970 C C . GLY A 1 124 ? 24.053 -7.929 -6.340 1.00 90.50 124 GLY A C 1
ATOM 971 O O . GLY A 1 124 ? 24.383 -7.804 -7.526 1.00 90.50 124 GLY A O 1
ATOM 972 N N . VAL A 1 125 ? 22.776 -7.937 -5.947 1.00 92.56 125 VAL A N 1
ATOM 973 C CA . VAL A 1 125 ? 21.628 -7.824 -6.851 1.00 92.56 125 VAL A CA 1
ATOM 974 C C . VAL A 1 125 ? 21.355 -6.359 -7.180 1.00 92.56 125 VAL A C 1
ATOM 976 O O . VAL A 1 125 ? 21.320 -5.492 -6.313 1.00 92.56 125 VAL A O 1
ATOM 979 N N . TRP A 1 126 ? 21.134 -6.070 -8.460 1.00 95.31 126 TRP A N 1
ATOM 980 C CA . TRP A 1 126 ? 20.713 -4.746 -8.908 1.00 95.31 126 TRP A CA 1
ATOM 981 C C . TRP A 1 126 ? 19.215 -4.553 -8.689 1.00 95.31 126 TRP A C 1
ATOM 983 O O . TRP A 1 126 ? 18.410 -5.354 -9.165 1.00 95.31 126 TRP A O 1
ATOM 993 N N . ARG A 1 127 ? 18.843 -3.463 -8.018 1.00 96.69 127 ARG A N 1
ATOM 994 C CA . ARG A 1 127 ? 17.454 -3.076 -7.769 1.00 96.69 127 ARG A CA 1
ATOM 995 C C . ARG A 1 127 ? 17.194 -1.657 -8.249 1.00 96.69 127 ARG A C 1
ATOM 997 O O . ARG A 1 127 ? 18.017 -0.769 -8.062 1.00 96.69 127 ARG A O 1
ATOM 1004 N N . ILE A 1 128 ? 16.041 -1.441 -8.863 1.00 97.75 128 ILE A N 1
ATOM 1005 C CA . ILE A 1 128 ? 15.555 -0.141 -9.306 1.00 97.75 128 ILE A CA 1
ATOM 1006 C C . ILE A 1 128 ? 15.184 0.688 -8.075 1.00 97.75 128 ILE A C 1
ATOM 1008 O O . ILE A 1 128 ? 14.280 0.326 -7.324 1.00 97.75 128 ILE A O 1
ATOM 1012 N N . SER A 1 129 ? 15.860 1.821 -7.908 1.00 97.19 129 SER A N 1
ATOM 1013 C CA . SER A 1 129 ? 15.595 2.814 -6.869 1.00 97.19 129 SER A CA 1
ATOM 1014 C C . SER A 1 129 ? 14.775 4.000 -7.375 1.00 97.19 129 SER A C 1
ATOM 1016 O O . SER A 1 129 ? 14.235 4.747 -6.574 1.00 97.19 129 SER A O 1
ATOM 1018 N N . ASN A 1 130 ? 14.709 4.229 -8.689 1.00 97.88 130 ASN A N 1
ATOM 1019 C CA . ASN A 1 130 ? 13.793 5.192 -9.304 1.00 97.88 130 ASN A CA 1
ATOM 1020 C C . ASN A 1 130 ? 13.627 4.883 -10.798 1.00 97.88 130 ASN A C 1
ATOM 1022 O O . ASN A 1 130 ? 14.506 4.285 -11.418 1.00 97.88 130 ASN A O 1
ATOM 1026 N N . VAL A 1 131 ? 12.526 5.343 -11.385 1.00 96.94 131 VAL A N 1
ATOM 1027 C CA . VAL A 1 131 ? 12.286 5.300 -12.829 1.00 96.94 131 VAL A CA 1
ATOM 1028 C C . VAL A 1 131 ? 11.805 6.668 -13.289 1.00 96.94 131 VAL A C 1
ATOM 1030 O O . VAL A 1 131 ? 10.930 7.261 -12.656 1.00 96.94 131 VAL A O 1
ATOM 1033 N N . LEU A 1 132 ? 12.361 7.150 -14.396 1.00 96.69 132 LEU A N 1
ATOM 1034 C CA . LEU A 1 132 ? 11.770 8.222 -15.188 1.00 96.69 132 LEU A CA 1
ATOM 1035 C C . LEU A 1 132 ? 11.062 7.605 -16.393 1.00 96.69 132 LEU A C 1
ATOM 1037 O O . LEU A 1 132 ? 11.642 6.746 -17.055 1.00 96.69 132 LEU A O 1
ATOM 1041 N N . VAL A 1 133 ? 9.840 8.048 -16.669 1.00 92.06 133 VAL A N 1
ATOM 1042 C CA . VAL A 1 133 ? 9.121 7.766 -17.920 1.00 92.06 133 VAL A CA 1
ATOM 1043 C C . VAL A 1 133 ? 8.903 9.107 -18.612 1.00 92.06 133 VAL A C 1
ATOM 1045 O O . VAL A 1 133 ? 8.158 9.951 -18.105 1.00 92.06 133 VAL A O 1
ATOM 1048 N N . GLY A 1 134 ? 9.620 9.344 -19.711 1.00 89.75 134 GLY A N 1
ATOM 1049 C CA . GLY A 1 134 ? 9.855 10.696 -20.215 1.00 89.75 134 GLY A CA 1
ATOM 1050 C C . GLY A 1 134 ? 10.461 11.575 -19.113 1.00 89.75 134 GLY A C 1
ATOM 1051 O O . GLY A 1 134 ? 11.465 11.223 -18.496 1.00 89.75 134 GLY A O 1
ATOM 1052 N N . GLU A 1 135 ? 9.805 12.690 -18.797 1.00 89.62 135 GLU A N 1
ATOM 1053 C CA . GLU A 1 135 ? 10.229 13.606 -17.725 1.00 89.62 135 GLU A CA 1
ATOM 1054 C C . GLU A 1 135 ? 9.631 13.267 -16.345 1.00 89.62 135 GLU A C 1
ATOM 1056 O O . GLU A 1 135 ? 9.956 13.897 -15.333 1.00 89.62 135 GLU A O 1
ATOM 1061 N N . GLN A 1 136 ? 8.735 12.278 -16.267 1.00 93.69 136 GLN A N 1
ATOM 1062 C CA . GLN A 1 136 ? 8.001 11.981 -15.040 1.00 93.69 136 GLN A CA 1
ATOM 1063 C C . GLN A 1 136 ? 8.769 11.010 -14.145 1.00 93.69 136 GLN A C 1
ATOM 1065 O O . GLN A 1 136 ? 8.974 9.850 -14.492 1.00 93.69 136 GLN A O 1
ATOM 1070 N N . SER A 1 137 ? 9.132 11.473 -12.948 1.00 97.19 137 SER A N 1
ATOM 1071 C CA . SER A 1 137 ? 9.758 10.647 -11.912 1.00 97.19 137 SER A CA 1
ATOM 1072 C C . SER A 1 137 ? 8.730 9.866 -11.107 1.00 97.19 137 SER A C 1
ATOM 1074 O O . SER A 1 137 ? 7.812 10.450 -10.529 1.00 97.19 137 SER A O 1
ATOM 1076 N N . LEU A 1 138 ? 8.932 8.552 -11.014 1.00 96.94 138 LEU A N 1
ATOM 1077 C CA . LEU A 1 138 ? 8.127 7.645 -10.200 1.00 96.94 138 LEU A CA 1
ATOM 1078 C C . LEU A 1 138 ? 8.140 8.068 -8.730 1.00 96.94 138 LEU A C 1
ATOM 1080 O O . LEU A 1 138 ? 7.072 8.219 -8.140 1.00 96.94 138 LEU A O 1
ATOM 1084 N N . VAL A 1 139 ? 9.322 8.322 -8.159 1.00 98.06 139 VAL A N 1
ATOM 1085 C CA . VAL A 1 139 ? 9.445 8.777 -6.764 1.00 98.06 139 VAL A CA 1
ATOM 1086 C C . VAL A 1 139 ? 8.688 10.086 -6.551 1.00 98.06 139 VAL A C 1
ATOM 1088 O O . VAL A 1 139 ? 7.909 10.191 -5.611 1.00 98.06 139 VAL A O 1
ATOM 1091 N N . ARG A 1 140 ? 8.845 11.067 -7.452 1.00 98.12 140 ARG A N 1
ATOM 1092 C CA . ARG A 1 140 ? 8.156 12.365 -7.333 1.00 98.12 140 ARG A CA 1
ATOM 1093 C C . ARG A 1 140 ? 6.638 12.216 -7.434 1.00 98.12 140 ARG A C 1
ATOM 1095 O O . ARG A 1 140 ? 5.913 12.867 -6.690 1.00 98.12 140 ARG A O 1
ATOM 1102 N N . HIS A 1 141 ? 6.167 11.373 -8.350 1.00 97.44 141 HIS A N 1
ATOM 1103 C CA . HIS A 1 141 ? 4.747 11.097 -8.537 1.00 97.44 141 HIS A CA 1
ATOM 1104 C C . HIS A 1 141 ? 4.117 10.509 -7.271 1.00 97.44 141 HIS A C 1
ATOM 1106 O O . HIS A 1 141 ? 3.115 11.036 -6.791 1.00 97.44 141 HIS A O 1
ATOM 1112 N N . TYR A 1 142 ? 4.717 9.454 -6.711 1.00 98.19 142 TYR A N 1
ATOM 1113 C CA . TYR A 1 142 ? 4.191 8.830 -5.499 1.00 98.19 142 TYR A CA 1
ATOM 1114 C C . TYR A 1 142 ? 4.373 9.706 -4.262 1.00 98.19 142 TYR A C 1
ATOM 1116 O O . TYR A 1 142 ? 3.479 9.713 -3.424 1.00 98.19 142 TYR A O 1
ATOM 1124 N N . TYR A 1 143 ? 5.463 10.474 -4.162 1.00 98.50 143 TYR A N 1
ATOM 1125 C CA . TYR A 1 143 ? 5.639 11.465 -3.098 1.00 98.50 143 TYR A CA 1
ATOM 1126 C C . TYR A 1 143 ? 4.468 12.452 -3.083 1.00 98.50 143 TYR A C 1
ATOM 1128 O O . TYR A 1 143 ? 3.775 12.569 -2.079 1.00 98.50 143 TYR A O 1
ATOM 1136 N N . GLN A 1 144 ? 4.163 13.077 -4.226 1.00 98.12 144 GLN A N 1
ATOM 1137 C CA . GLN A 1 144 ? 3.052 14.027 -4.316 1.00 98.12 144 GLN A CA 1
ATOM 1138 C C . GLN A 1 144 ? 1.700 13.374 -4.003 1.00 98.12 144 GLN A C 1
ATOM 1140 O O . GLN A 1 144 ? 0.874 13.975 -3.323 1.00 98.12 144 GLN A O 1
ATOM 1145 N N . LEU A 1 145 ? 1.468 12.151 -4.493 1.00 97.81 145 LEU A N 1
ATOM 1146 C CA . LEU A 1 145 ? 0.250 11.398 -4.194 1.00 97.81 145 LEU A CA 1
ATOM 1147 C C . LEU A 1 145 ? 0.097 11.154 -2.685 1.00 97.81 145 LEU A C 1
ATOM 1149 O O . LEU A 1 145 ? -0.972 11.408 -2.136 1.00 97.81 145 LEU A O 1
ATOM 1153 N N . CYS A 1 146 ? 1.159 10.684 -2.025 1.00 98.19 146 CYS A N 1
ATOM 1154 C CA . CYS A 1 146 ? 1.137 10.384 -0.596 1.00 98.19 146 CYS A CA 1
ATOM 1155 C C . CYS A 1 146 ? 0.953 11.654 0.236 1.00 98.19 146 CYS A C 1
ATOM 1157 O O . CYS A 1 146 ? 0.095 11.663 1.110 1.00 98.19 146 CYS A O 1
ATOM 1159 N N . GLU A 1 147 ? 1.681 12.732 -0.067 1.00 97.69 147 GLU A N 1
ATOM 1160 C CA . GLU A 1 147 ? 1.542 14.018 0.632 1.00 97.69 147 GLU A CA 1
ATOM 1161 C C . GLU A 1 147 ? 0.132 14.599 0.483 1.00 97.69 147 GLU A C 1
ATOM 1163 O O . GLU A 1 147 ? -0.473 15.016 1.470 1.00 97.69 147 GLU A O 1
ATOM 1168 N N . ASN A 1 148 ? -0.432 14.569 -0.730 1.00 97.75 148 ASN A N 1
ATOM 1169 C CA . ASN A 1 148 ? -1.793 15.048 -0.971 1.00 97.75 148 ASN A CA 1
ATOM 1170 C C . ASN A 1 148 ? -2.815 14.264 -0.143 1.00 97.75 148 ASN A C 1
ATOM 1172 O O . ASN A 1 148 ? -3.697 14.856 0.473 1.00 97.75 148 ASN A O 1
ATOM 1176 N N . ILE A 1 149 ? -2.693 12.935 -0.116 1.00 97.88 149 ILE A N 1
ATOM 1177 C CA . ILE A 1 149 ? -3.618 12.089 0.634 1.00 97.88 149 ILE A CA 1
ATOM 1178 C C . ILE A 1 149 ? -3.435 12.283 2.141 1.00 97.88 149 ILE A C 1
ATOM 1180 O O . ILE A 1 149 ? -4.424 12.473 2.839 1.00 97.88 149 ILE A O 1
ATOM 1184 N N . LEU A 1 150 ? -2.204 12.251 2.655 1.00 96.94 150 LEU A N 1
ATOM 1185 C CA . LEU A 1 150 ? -1.931 12.362 4.092 1.00 96.94 150 LEU A CA 1
ATOM 1186 C C . LEU A 1 150 ? -2.221 13.762 4.650 1.00 96.94 150 LEU A C 1
ATOM 1188 O O . LEU A 1 150 ? -2.451 13.900 5.851 1.00 96.94 150 LEU A O 1
ATOM 1192 N N . GLY A 1 151 ? -2.255 14.791 3.798 1.00 96.25 151 GLY A N 1
ATOM 1193 C CA . GLY A 1 151 ? -2.681 16.136 4.183 1.00 96.25 151 GLY A CA 1
ATOM 1194 C C . GLY A 1 151 ? -4.166 16.230 4.556 1.00 96.25 151 GLY A C 1
ATOM 1195 O O . GLY A 1 151 ? -4.546 17.082 5.360 1.00 96.25 151 GLY A O 1
ATOM 1196 N N . GLU A 1 152 ? -5.008 15.345 4.019 1.00 96.88 152 GLU A N 1
ATOM 1197 C CA . GLU A 1 152 ? -6.466 15.405 4.193 1.00 96.88 152 GLU A CA 1
ATOM 1198 C C . GLU A 1 152 ? -7.042 14.162 4.891 1.00 96.88 152 GLU A C 1
ATOM 1200 O O . GLU A 1 152 ? -7.932 14.269 5.742 1.00 96.88 152 GLU A O 1
ATOM 1205 N N . TYR A 1 153 ? -6.494 12.989 4.588 1.00 97.81 153 TYR A N 1
ATOM 1206 C CA . TYR A 1 153 ? -7.009 11.680 4.966 1.00 97.81 153 TYR A CA 1
ATOM 1207 C C . TYR A 1 153 ? -6.008 10.876 5.803 1.00 97.81 153 TYR A C 1
ATOM 1209 O O . TYR A 1 153 ? -4.872 11.268 6.054 1.00 97.81 153 TYR A O 1
ATOM 1217 N N . SER A 1 154 ? -6.466 9.732 6.303 1.00 96.06 154 SER A N 1
ATOM 1218 C CA . SER A 1 154 ? -5.678 8.862 7.172 1.00 96.06 154 SER A CA 1
ATOM 1219 C C . SER A 1 154 ? -4.731 7.934 6.401 1.00 96.06 154 SER A C 1
ATOM 1221 O O . SER A 1 154 ? -4.919 7.646 5.221 1.00 96.06 154 SER A O 1
ATOM 1223 N N . PHE A 1 155 ? -3.731 7.387 7.095 1.00 95.75 155 PHE A N 1
ATOM 1224 C CA . PHE A 1 155 ? -2.834 6.380 6.524 1.00 95.75 155 PHE A CA 1
ATOM 1225 C C . PHE A 1 155 ? -3.570 5.128 5.991 1.00 95.75 155 PHE A C 1
ATOM 1227 O O . PHE A 1 155 ? -3.262 4.710 4.878 1.00 95.75 155 PHE A O 1
ATOM 1234 N N . PRO A 1 156 ? -4.586 4.559 6.678 1.00 96.12 156 PRO A N 1
ATOM 1235 C CA . PRO A 1 156 ? -5.431 3.518 6.089 1.00 96.12 156 PRO A CA 1
ATOM 1236 C C . PRO A 1 156 ? -6.059 3.898 4.743 1.00 96.12 156 PRO A C 1
ATOM 1238 O O . PRO A 1 156 ? -6.094 3.073 3.832 1.00 96.12 156 PRO A O 1
ATOM 1241 N N . TYR A 1 157 ? -6.507 5.150 4.592 1.00 97.56 157 TYR A N 1
ATOM 1242 C CA . TYR A 1 157 ? -7.033 5.649 3.320 1.00 97.56 157 TYR A CA 1
ATOM 1243 C C . TYR A 1 157 ? -5.950 5.642 2.234 1.00 97.56 157 TYR A C 1
ATOM 1245 O O . TYR A 1 157 ? -6.188 5.127 1.150 1.00 97.56 157 TYR A O 1
ATOM 1253 N N . LEU A 1 158 ? -4.733 6.111 2.537 1.00 98.12 158 LEU A N 1
ATOM 1254 C CA . LEU A 1 158 ? -3.595 6.029 1.611 1.00 98.12 158 LEU A CA 1
ATOM 1255 C C . LEU A 1 158 ? -3.322 4.593 1.146 1.00 98.12 158 LEU A C 1
ATOM 1257 O O . LEU A 1 158 ? -3.130 4.358 -0.047 1.00 98.12 158 LEU A O 1
ATOM 1261 N N . ILE A 1 159 ? -3.324 3.632 2.072 1.00 98.06 159 ILE A N 1
ATOM 1262 C CA . ILE A 1 159 ? -3.144 2.215 1.737 1.00 98.06 159 ILE A CA 1
ATOM 1263 C C . ILE A 1 159 ? -4.238 1.746 0.773 1.00 98.06 159 ILE A C 1
ATOM 1265 O O . ILE A 1 159 ? -3.924 1.117 -0.239 1.00 98.06 159 ILE A O 1
ATOM 1269 N N . ALA A 1 160 ? -5.499 2.082 1.046 1.00 97.56 160 ALA A N 1
ATOM 1270 C CA . ALA A 1 160 ? -6.620 1.727 0.182 1.00 97.56 160 ALA A CA 1
ATOM 1271 C C . ALA A 1 160 ? -6.519 2.367 -1.211 1.00 97.56 160 ALA A C 1
ATOM 1273 O O . ALA A 1 160 ? -6.751 1.681 -2.200 1.00 97.56 160 ALA A O 1
ATOM 1274 N N . GLU A 1 161 ? -6.106 3.632 -1.313 1.00 97.12 161 GLU A N 1
ATOM 1275 C CA . GLU A 1 161 ? -5.940 4.321 -2.601 1.00 97.12 161 GLU A CA 1
ATOM 1276 C C . GLU A 1 161 ? -4.794 3.744 -3.441 1.00 97.12 161 GLU A C 1
ATOM 1278 O O . GLU A 1 161 ? -4.907 3.635 -4.661 1.00 97.12 161 GLU A O 1
ATOM 1283 N N . LEU A 1 162 ? -3.689 3.341 -2.807 1.00 97.94 162 LEU A N 1
ATOM 1284 C CA . LEU A 1 162 ? -2.573 2.698 -3.505 1.00 97.94 162 LEU A CA 1
ATOM 1285 C C . LEU A 1 162 ? -2.939 1.296 -3.996 1.00 97.94 162 LEU A C 1
ATOM 1287 O O . LEU A 1 162 ? -2.574 0.916 -5.113 1.00 97.94 162 LEU A O 1
ATOM 1291 N N . ARG A 1 163 ? -3.639 0.527 -3.155 1.00 95.75 163 ARG A N 1
ATOM 1292 C CA . ARG A 1 163 ? -4.066 -0.837 -3.474 1.00 95.75 163 ARG A CA 1
ATOM 1293 C C . ARG A 1 163 ? -5.207 -0.853 -4.470 1.00 95.75 163 ARG A C 1
ATOM 1295 O O . ARG A 1 163 ? -5.187 -1.698 -5.356 1.00 95.75 163 ARG A O 1
ATOM 1302 N N . ASP A 1 164 ? -6.139 0.092 -4.364 1.00 93.94 164 ASP A N 1
ATOM 1303 C CA . ASP A 1 164 ? -7.351 0.198 -5.177 1.00 93.94 164 ASP A CA 1
ATOM 1304 C C . ASP A 1 164 ? -8.182 -1.105 -5.111 1.00 93.94 164 ASP A C 1
ATOM 1306 O O . ASP A 1 164 ? -8.544 -1.702 -6.121 1.00 93.94 164 ASP A O 1
ATOM 1310 N N . ASP A 1 165 ? -8.402 -1.598 -3.885 1.00 88.06 165 ASP A N 1
ATOM 1311 C CA . ASP A 1 165 ? -9.130 -2.850 -3.598 1.00 88.06 165 ASP A CA 1
ATOM 1312 C C . ASP A 1 165 ? -10.643 -2.621 -3.374 1.00 88.06 165 ASP A C 1
ATOM 1314 O O . ASP A 1 165 ? -11.398 -3.569 -3.171 1.00 88.06 165 ASP A O 1
ATOM 1318 N N . GLY A 1 166 ? -11.104 -1.365 -3.402 1.00 92.88 166 GLY A N 1
ATOM 1319 C CA . GLY A 1 166 ? -12.518 -1.004 -3.229 1.00 92.88 166 GLY A CA 1
ATOM 1320 C C . GLY A 1 166 ? -13.006 -0.943 -1.776 1.00 92.88 166 GLY A C 1
ATOM 1321 O O . GLY A 1 166 ? -14.187 -0.698 -1.544 1.00 92.88 166 GLY A O 1
ATOM 1322 N N . PHE A 1 167 ? -12.121 -1.112 -0.791 1.00 95.44 167 PHE A N 1
ATOM 1323 C CA . PHE A 1 167 ? -12.430 -0.941 0.632 1.00 95.44 167 PHE A CA 1
ATOM 1324 C C . PHE A 1 167 ? -11.223 -0.410 1.417 1.00 95.44 167 PHE A C 1
ATOM 1326 O O . PHE A 1 167 ? -10.085 -0.472 0.951 1.00 95.44 167 PHE A O 1
ATOM 1333 N N . ILE A 1 168 ? -11.479 0.084 2.632 1.00 95.94 168 ILE A N 1
ATOM 1334 C CA . ILE A 1 168 ? -10.454 0.541 3.579 1.00 95.94 168 ILE A CA 1
ATOM 1335 C C . ILE A 1 168 ? -10.486 -0.360 4.813 1.00 95.94 168 ILE A C 1
ATOM 1337 O O . ILE A 1 168 ? -11.541 -0.547 5.419 1.00 95.94 168 ILE A O 1
ATOM 1341 N N . VAL A 1 169 ? -9.325 -0.861 5.234 1.00 94.75 169 VAL A N 1
ATOM 1342 C CA . VAL A 1 169 ? -9.172 -1.488 6.555 1.00 94.75 169 VAL A CA 1
ATOM 1343 C C . VAL A 1 169 ? -8.942 -0.385 7.587 1.00 94.75 169 VAL A C 1
ATOM 1345 O O . VAL A 1 169 ? -7.836 0.131 7.713 1.00 94.75 169 VAL A O 1
ATOM 1348 N N . LEU A 1 170 ? -9.997 0.024 8.296 1.00 93.62 170 LEU A N 1
ATOM 1349 C CA . LEU A 1 170 ? -9.915 1.085 9.314 1.00 93.62 170 LEU A CA 1
ATOM 1350 C C . LEU A 1 170 ? -9.242 0.612 10.617 1.00 93.62 170 LEU A C 1
ATOM 1352 O O . LEU A 1 170 ? -8.620 1.414 11.328 1.00 93.62 170 LEU A O 1
ATOM 1356 N N . GLU A 1 171 ? -9.394 -0.673 10.938 1.00 92.44 171 GLU A N 1
ATOM 1357 C CA . GLU A 1 171 ? -8.810 -1.328 12.106 1.00 92.44 171 GLU A CA 1
ATOM 1358 C C . GLU A 1 171 ? -8.833 -2.856 11.948 1.00 92.44 171 GLU A C 1
ATOM 1360 O O . GLU A 1 171 ? -9.857 -3.415 11.550 1.00 92.44 171 GLU A O 1
ATOM 1365 N N . ASP A 1 172 ? -7.729 -3.509 12.302 1.00 93.25 172 ASP A N 1
ATOM 1366 C CA . ASP A 1 172 ? -7.605 -4.968 12.418 1.00 93.25 172 ASP A CA 1
ATOM 1367 C C . ASP A 1 172 ? -6.945 -5.413 13.739 1.00 93.25 172 ASP A C 1
ATOM 1369 O O . ASP A 1 172 ? -6.963 -6.599 14.052 1.00 93.25 172 ASP A O 1
ATOM 1373 N N . PHE A 1 173 ? -6.449 -4.471 14.556 1.00 94.12 173 PHE A N 1
ATOM 1374 C CA . PHE A 1 173 ? -5.781 -4.697 15.843 1.00 94.12 173 PHE A CA 1
ATOM 1375 C C . PHE A 1 173 ? -4.501 -5.546 15.785 1.00 94.12 173 PHE A C 1
ATOM 1377 O O . PHE A 1 173 ? -3.936 -5.870 16.836 1.00 94.12 173 PHE A O 1
ATOM 1384 N N . GLU A 1 174 ? -4.003 -5.901 14.598 1.00 91.12 174 GLU A N 1
ATOM 1385 C CA . GLU A 1 174 ? -2.872 -6.828 14.447 1.00 91.12 174 GLU A CA 1
ATOM 1386 C C . GLU A 1 174 ? -1.567 -6.243 15.012 1.00 91.12 174 GLU A C 1
ATOM 1388 O O . GLU A 1 174 ? -0.710 -6.959 15.544 1.00 91.12 174 GLU A O 1
ATOM 1393 N N . ASP A 1 175 ? -1.474 -4.917 15.031 1.00 89.12 175 ASP A N 1
ATOM 1394 C CA . ASP A 1 175 ? -0.329 -4.165 15.550 1.00 89.12 175 ASP A CA 1
ATOM 1395 C C . ASP A 1 175 ? -0.379 -3.927 17.053 1.00 89.12 175 ASP A C 1
ATOM 1397 O O . ASP A 1 175 ? 0.587 -3.446 17.658 1.00 89.12 175 ASP A O 1
ATOM 1401 N N . ASP A 1 176 ? -1.505 -4.261 17.674 1.00 93.69 176 ASP A N 1
ATOM 1402 C CA . ASP A 1 176 ? -1.733 -3.953 19.065 1.00 93.69 176 ASP A CA 1
ATOM 1403 C C . ASP A 1 176 ? -1.212 -5.040 19.998 1.00 93.69 176 ASP A C 1
ATOM 1405 O O . ASP A 1 176 ? -1.072 -6.230 19.681 1.00 93.69 176 ASP A O 1
ATOM 1409 N N . LYS A 1 177 ? -0.904 -4.600 21.218 1.00 94.44 177 LYS A N 1
ATOM 1410 C CA . LYS A 1 177 ? -0.422 -5.475 22.277 1.00 94.44 177 LYS A CA 1
ATOM 1411 C C . LYS A 1 177 ? -1.601 -6.125 22.996 1.00 94.44 177 LYS A C 1
ATOM 1413 O O . LYS A 1 177 ? -2.421 -5.432 23.597 1.00 94.44 177 LYS A O 1
ATOM 1418 N N . VAL A 1 178 ? -1.612 -7.457 23.027 1.00 96.62 178 VAL A N 1
ATOM 1419 C CA . VAL A 1 178 ? -2.571 -8.246 23.814 1.00 96.62 178 VAL A CA 1
ATOM 1420 C C . VAL A 1 178 ? -2.564 -7.797 25.282 1.00 96.62 178 VAL A C 1
ATOM 1422 O O . VAL A 1 178 ? -1.512 -7.553 25.882 1.00 96.62 178 VAL A O 1
ATOM 1425 N N . GLY A 1 179 ? -3.756 -7.653 25.858 1.00 96.62 179 GLY A N 1
ATOM 1426 C CA . GLY A 1 179 ? -3.985 -7.176 27.221 1.00 96.62 179 GLY A CA 1
ATOM 1427 C C . GLY A 1 179 ? -3.868 -5.659 27.397 1.00 96.62 179 GLY A C 1
ATOM 1428 O O . GLY A 1 179 ? -3.877 -5.181 28.533 1.00 96.62 179 GLY A O 1
ATOM 1429 N N . LYS A 1 180 ? -3.723 -4.886 26.315 1.00 95.06 180 LYS A N 1
ATOM 1430 C CA . LYS A 1 180 ? -3.671 -3.415 26.345 1.00 95.06 180 LYS A CA 1
ATOM 1431 C C . LYS A 1 180 ? -4.799 -2.804 25.523 1.00 95.06 180 LYS A C 1
ATOM 1433 O O . LYS A 1 180 ? -5.464 -3.490 24.754 1.00 95.06 180 LYS A O 1
ATOM 1438 N N . LEU A 1 181 ? -5.019 -1.506 25.720 1.00 93.50 181 LEU A N 1
ATOM 1439 C CA . LEU A 1 181 ? -5.873 -0.720 24.839 1.00 93.50 181 LEU A CA 1
ATOM 1440 C C . LEU A 1 181 ? -5.222 -0.643 23.445 1.00 93.50 181 LEU A C 1
ATOM 1442 O O . LEU A 1 181 ? -4.009 -0.409 23.391 1.00 93.50 181 LEU A O 1
ATOM 1446 N N . PRO A 1 182 ? -5.997 -0.784 22.358 1.00 93.69 182 PRO A N 1
ATOM 1447 C CA . PRO A 1 182 ? -5.520 -0.516 21.009 1.00 93.69 182 PRO A CA 1
ATOM 1448 C C . PRO A 1 182 ? -4.894 0.875 20.849 1.00 93.69 182 PRO A C 1
ATOM 1450 O O . PRO A 1 182 ? -5.339 1.859 21.454 1.00 93.69 182 PRO A O 1
ATOM 1453 N N . ARG A 1 183 ? -3.887 0.991 19.986 1.00 89.38 183 ARG A N 1
ATOM 1454 C CA . ARG A 1 183 ? -3.221 2.254 19.669 1.00 89.38 183 ARG A CA 1
ATOM 1455 C C . ARG A 1 183 ? -4.196 3.209 18.977 1.00 89.38 183 ARG A C 1
ATOM 1457 O O . ARG A 1 183 ? -4.921 2.851 18.058 1.00 89.38 183 ARG A O 1
ATOM 1464 N N . GLY A 1 184 ? -4.190 4.472 19.400 1.00 90.56 184 GLY A N 1
ATOM 1465 C CA . GLY A 1 184 ? -5.029 5.521 18.804 1.00 90.56 184 GLY A CA 1
ATOM 1466 C C . GLY A 1 184 ? -6.493 5.505 19.254 1.00 90.56 184 GLY A C 1
ATOM 1467 O O . GLY A 1 184 ? -7.202 6.480 19.008 1.00 90.56 184 GLY A O 1
ATOM 1468 N N . TRP A 1 185 ? -6.928 4.471 19.975 1.00 93.88 185 TRP A N 1
ATOM 1469 C CA . TRP A 1 185 ? -8.232 4.445 20.624 1.00 93.88 185 TRP A CA 1
ATOM 1470 C C . TRP A 1 185 ? -8.178 5.169 21.967 1.00 93.88 185 TRP A C 1
ATOM 1472 O O . TRP A 1 185 ? -7.201 5.082 22.713 1.00 93.88 185 TRP A O 1
ATOM 1482 N N . ARG A 1 186 ? -9.230 5.927 22.275 1.00 93.25 186 ARG A N 1
ATOM 1483 C CA . ARG A 1 186 ? -9.325 6.748 23.486 1.00 93.25 186 ARG A CA 1
ATOM 1484 C C . ARG A 1 186 ? -10.739 6.708 24.043 1.00 93.25 186 ARG A C 1
ATOM 1486 O O . ARG A 1 186 ? -11.716 6.701 23.299 1.00 93.25 186 ARG A O 1
ATOM 1493 N N . TRP A 1 187 ? -10.852 6.723 25.365 1.00 91.81 187 TRP A N 1
ATOM 1494 C CA . TRP A 1 187 ? -12.130 6.934 26.042 1.00 91.81 187 TRP A CA 1
ATOM 1495 C C . TRP A 1 187 ? -12.416 8.418 26.245 1.00 91.81 187 TRP A C 1
ATOM 1497 O O . TRP A 1 187 ? -11.507 9.252 26.266 1.00 91.81 187 TRP A O 1
ATOM 1507 N N . LYS A 1 188 ? -13.694 8.757 26.432 1.00 89.88 188 LYS A N 1
ATOM 1508 C CA . LYS A 1 188 ? -14.092 10.124 26.782 1.00 89.88 188 LYS A CA 1
ATOM 1509 C C . LYS A 1 188 ? -13.528 10.497 28.158 1.00 89.88 188 LYS A C 1
ATOM 1511 O O . LYS A 1 188 ? -13.495 9.679 29.075 1.00 89.88 188 LYS A O 1
ATOM 1516 N N . SER A 1 189 ? -13.138 11.761 28.326 1.00 90.62 189 SER A N 1
ATOM 1517 C CA . SER A 1 189 ? -12.553 12.274 29.576 1.00 90.62 189 SER A CA 1
ATOM 1518 C C . SER A 1 189 ? -13.446 12.041 30.801 1.00 90.62 189 SER A C 1
ATOM 1520 O O . SER A 1 189 ? -12.942 11.713 31.875 1.00 90.62 189 SER A O 1
ATOM 1522 N N . LYS A 1 190 ? -14.773 12.127 30.628 1.00 90.50 190 LYS A N 1
ATOM 1523 C CA . LYS A 1 190 ? -15.770 11.836 31.673 1.00 90.50 190 LYS A CA 1
ATOM 1524 C C . LYS A 1 190 ? -15.666 10.417 32.246 1.00 90.50 190 LYS A C 1
ATOM 1526 O O . LYS A 1 190 ? -16.047 10.195 33.389 1.00 90.50 190 LYS A O 1
ATOM 1531 N N . ASP A 1 191 ? -15.114 9.475 31.483 1.00 91.12 191 ASP A N 1
ATOM 1532 C CA . ASP A 1 191 ? -15.016 8.074 31.878 1.00 91.12 191 ASP A CA 1
ATOM 1533 C C . ASP A 1 191 ? -13.667 7.749 32.535 1.00 91.12 191 ASP A C 1
ATOM 1535 O O . ASP A 1 191 ? -13.440 6.605 32.907 1.00 91.12 191 ASP A O 1
ATOM 1539 N N . ASN A 1 192 ? -12.746 8.710 32.698 1.00 88.19 192 ASN A N 1
ATOM 1540 C CA . ASN A 1 192 ? -11.378 8.474 33.195 1.00 88.19 192 ASN A CA 1
ATOM 1541 C C . ASN A 1 192 ? -11.297 7.730 34.536 1.00 88.19 192 ASN A C 1
ATOM 1543 O O . ASN A 1 192 ? -10.347 6.981 34.736 1.00 88.19 192 ASN A O 1
ATOM 1547 N N . LYS A 1 193 ? -12.277 7.919 35.425 1.00 88.94 193 LYS A N 1
ATOM 1548 C CA . LYS A 1 193 ? -12.321 7.276 36.749 1.00 88.94 193 LYS A CA 1
ATOM 1549 C C . LYS A 1 193 ? -12.984 5.893 36.751 1.00 88.94 193 LYS A C 1
ATOM 1551 O O . LYS A 1 193 ? -12.920 5.212 37.766 1.00 88.94 193 LYS A O 1
ATOM 1556 N N . LYS A 1 194 ? -13.630 5.502 35.650 1.00 88.38 194 LYS A N 1
ATOM 1557 C CA . LYS A 1 194 ? -14.323 4.216 35.514 1.00 88.38 194 LYS A CA 1
ATOM 1558 C C . LYS A 1 194 ? -13.341 3.095 35.211 1.00 88.38 194 LYS A C 1
ATOM 1560 O O . LYS A 1 194 ? -12.304 3.333 34.573 1.00 88.38 194 LYS A O 1
ATOM 1565 N N . ARG A 1 195 ? -13.703 1.869 35.588 1.00 88.69 195 ARG A N 1
ATOM 1566 C CA . ARG A 1 195 ? -12.990 0.671 35.132 1.00 88.69 195 ARG A CA 1
ATOM 1567 C C . ARG A 1 195 ? -13.033 0.613 33.602 1.00 88.69 195 ARG A C 1
ATOM 1569 O O . ARG A 1 195 ? -14.043 0.943 32.991 1.00 88.69 195 ARG A O 1
ATOM 1576 N N . LYS A 1 196 ? -11.924 0.237 32.961 1.00 89.56 196 LYS A N 1
ATOM 1577 C CA . LYS A 1 196 ? -11.818 0.187 31.494 1.00 89.56 196 LYS A CA 1
ATOM 1578 C C . LYS A 1 196 ? -12.098 -1.235 31.012 1.00 89.56 196 LYS A C 1
ATOM 1580 O O . LYS A 1 196 ? -11.261 -2.098 31.261 1.00 89.56 196 LYS A O 1
ATOM 1585 N N . PRO A 1 197 ? -13.229 -1.490 30.329 1.00 90.50 197 PRO A N 1
ATOM 1586 C CA . PRO A 1 197 ? -13.617 -2.852 29.966 1.00 90.50 197 PRO A CA 1
ATOM 1587 C C . PRO A 1 197 ? -12.888 -3.374 28.718 1.00 90.50 197 PRO A C 1
ATOM 1589 O O . PRO A 1 197 ? -13.006 -4.553 28.403 1.00 90.50 197 PRO A O 1
ATOM 1592 N N . TYR A 1 198 ? -12.154 -2.509 28.007 1.00 92.31 198 TYR A N 1
ATOM 1593 C CA . TYR A 1 198 ? -11.596 -2.783 26.684 1.00 92.31 198 TYR A CA 1
ATOM 1594 C C . TYR A 1 198 ? -10.136 -3.233 26.729 1.00 92.31 198 TYR A C 1
ATOM 1596 O O . TYR A 1 198 ? -9.269 -2.497 27.210 1.00 92.31 198 TYR A O 1
ATOM 1604 N N . VAL A 1 199 ? -9.852 -4.396 26.147 1.00 94.94 199 VAL A N 1
ATOM 1605 C CA . VAL A 1 199 ? -8.491 -4.908 25.942 1.00 94.94 199 VAL A CA 1
ATOM 1606 C C . VAL A 1 199 ? -8.388 -5.643 24.615 1.00 94.94 199 VAL A C 1
ATOM 1608 O O . VAL A 1 199 ? -9.331 -6.305 24.189 1.00 94.94 199 VAL A O 1
ATOM 1611 N N . VAL A 1 200 ? -7.223 -5.591 23.981 1.00 97.38 200 VAL A N 1
ATOM 1612 C CA . VAL A 1 200 ? -6.919 -6.473 22.853 1.00 97.38 200 VAL A CA 1
ATOM 1613 C C . VAL A 1 200 ? -6.750 -7.896 23.359 1.00 97.38 200 VAL A C 1
ATOM 1615 O O . VAL A 1 200 ? -6.012 -8.144 24.316 1.00 97.38 200 VAL A O 1
ATOM 1618 N N . LYS A 1 201 ? -7.427 -8.837 22.713 1.00 97.12 201 LYS A N 1
ATOM 1619 C CA . LYS A 1 201 ? -7.240 -10.276 22.892 1.00 97.12 201 LYS A CA 1
ATOM 1620 C C . LYS A 1 201 ? -6.805 -10.892 21.572 1.00 97.12 201 LYS A C 1
ATOM 1622 O O . LYS A 1 201 ? -6.908 -10.268 20.523 1.00 97.12 201 LYS A O 1
ATOM 1627 N N . GLU A 1 202 ? -6.314 -12.116 21.653 1.00 97.12 202 GLU A N 1
ATOM 1628 C CA . GLU A 1 202 ? -5.931 -12.915 20.499 1.00 97.12 202 GLU A CA 1
ATOM 1629 C C . GLU A 1 202 ? -6.618 -14.271 20.603 1.00 97.12 202 GLU A C 1
ATOM 1631 O O . GLU A 1 202 ? -6.718 -14.848 21.688 1.00 97.12 202 GLU A O 1
ATOM 1636 N N . GLU A 1 203 ? -7.119 -14.763 19.479 1.00 95.62 203 GLU A N 1
ATOM 1637 C CA . GLU A 1 203 ? -7.637 -16.118 19.359 1.00 95.62 203 GLU A CA 1
ATOM 1638 C C . GLU A 1 203 ? -7.252 -16.667 17.988 1.00 95.62 203 GLU A C 1
ATOM 1640 O O . GLU A 1 203 ? -7.503 -16.024 16.971 1.00 95.62 203 GLU A O 1
ATOM 1645 N N . ASN A 1 204 ? -6.633 -17.852 17.959 1.00 94.44 204 ASN A N 1
ATOM 1646 C CA . ASN A 1 204 ? -6.191 -18.517 16.726 1.00 94.44 204 ASN A CA 1
ATOM 1647 C C . ASN A 1 204 ? -5.338 -17.613 15.807 1.00 94.44 204 ASN A C 1
ATOM 1649 O O . ASN A 1 204 ? -5.457 -17.684 14.586 1.00 94.44 204 ASN A O 1
ATOM 1653 N N . GLY A 1 205 ? -4.502 -16.748 16.393 1.00 91.62 205 GLY A N 1
ATOM 1654 C CA . GLY A 1 205 ? -3.636 -15.820 15.661 1.00 91.62 205 GLY A CA 1
ATOM 1655 C C . GLY A 1 205 ? -4.329 -14.581 15.085 1.00 91.62 205 GLY A C 1
ATOM 1656 O O . GLY A 1 205 ? -3.678 -13.841 14.364 1.00 91.62 205 GLY A O 1
ATOM 1657 N N . ASN A 1 206 ? -5.610 -14.343 15.387 1.00 93.19 206 ASN A N 1
ATOM 1658 C CA . ASN A 1 206 ? -6.319 -13.115 15.017 1.00 93.19 206 ASN A CA 1
ATOM 1659 C C . ASN A 1 206 ? -6.548 -12.249 16.260 1.00 93.19 206 ASN A C 1
ATOM 1661 O O . ASN A 1 206 ? -7.183 -12.696 17.227 1.00 93.19 206 ASN A O 1
ATOM 1665 N N . LYS A 1 207 ? -6.078 -11.003 16.231 1.00 96.12 207 LYS A N 1
ATOM 1666 C CA . LYS A 1 207 ? -6.305 -10.042 17.307 1.00 96.12 207 LYS A CA 1
ATOM 1667 C C . LYS A 1 207 ? -7.648 -9.342 17.147 1.00 96.12 207 LYS A C 1
ATOM 1669 O O . LYS A 1 207 ? -8.206 -9.212 16.061 1.00 96.12 207 LYS A O 1
ATOM 1674 N N . TYR A 1 208 ? -8.232 -8.962 18.276 1.00 95.31 208 TYR A N 1
ATOM 1675 C CA . TYR A 1 208 ? -9.518 -8.276 18.317 1.00 95.31 208 TYR A CA 1
ATOM 1676 C C . TYR A 1 208 ? -9.665 -7.462 19.597 1.00 95.31 208 TYR A C 1
ATOM 1678 O O . TYR A 1 208 ? -9.103 -7.796 20.644 1.00 95.31 208 TYR A O 1
ATOM 1686 N N . LEU A 1 209 ? -10.476 -6.409 19.535 1.00 95.06 209 LEU A N 1
ATOM 1687 C CA . LEU A 1 209 ? -10.905 -5.684 20.721 1.00 95.06 209 LEU A CA 1
ATOM 1688 C C . LEU A 1 209 ? -11.976 -6.483 21.468 1.00 95.06 209 LEU A C 1
ATOM 1690 O O . LEU A 1 209 ? -13.061 -6.732 20.945 1.00 95.06 209 LEU A O 1
ATOM 1694 N N . ALA A 1 210 ? -11.678 -6.860 22.706 1.00 94.19 210 ALA A N 1
ATOM 1695 C CA . ALA A 1 210 ? -12.632 -7.462 23.621 1.00 94.19 210 ALA A CA 1
ATOM 1696 C C . ALA A 1 210 ? -13.141 -6.416 24.614 1.00 94.19 210 ALA A C 1
ATOM 1698 O O . ALA A 1 210 ? -12.369 -5.581 25.090 1.00 94.19 210 ALA A O 1
ATOM 1699 N N . ALA A 1 211 ? -14.420 -6.512 24.964 1.00 91.56 211 ALA A N 1
ATOM 1700 C CA . ALA A 1 211 ? -15.032 -5.758 26.046 1.00 91.56 211 ALA A CA 1
ATOM 1701 C C . ALA A 1 211 ? -15.688 -6.725 27.038 1.00 91.56 211 ALA A C 1
ATOM 1703 O O . ALA A 1 211 ? -16.327 -7.694 26.626 1.00 91.56 211 ALA A O 1
ATOM 1704 N N . THR A 1 212 ? -15.534 -6.464 28.334 1.00 89.62 212 THR A N 1
ATOM 1705 C CA . THR A 1 212 ? -16.280 -7.158 29.393 1.00 89.62 212 THR A CA 1
ATOM 1706 C C . THR A 1 212 ? -16.973 -6.121 30.251 1.00 89.62 212 THR A C 1
ATOM 1708 O O . THR A 1 212 ? -16.303 -5.371 30.961 1.00 89.62 212 THR A O 1
ATOM 1711 N N . ASP A 1 213 ? -18.298 -6.084 30.186 1.00 84.62 213 ASP A N 1
ATOM 1712 C CA . ASP A 1 213 ? -19.090 -5.193 31.021 1.00 84.62 213 ASP A CA 1
ATOM 1713 C C . ASP A 1 213 ? -19.332 -5.803 32.411 1.00 84.62 213 ASP A C 1
ATOM 1715 O O . ASP A 1 213 ? -19.634 -6.985 32.546 1.00 84.62 213 ASP A O 1
ATOM 1719 N N . GLU A 1 214 ? -19.161 -4.979 33.443 1.00 85.19 214 GLU A N 1
ATOM 1720 C CA . GLU A 1 214 ? -19.438 -5.308 34.852 1.00 85.19 214 GLU A CA 1
ATOM 1721 C C . GLU A 1 214 ? -20.237 -4.163 35.511 1.00 85.19 214 GLU A C 1
ATOM 1723 O O . GLU A 1 214 ? -20.090 -3.896 36.702 1.00 85.19 214 GLU A O 1
ATOM 1728 N N . GLY A 1 215 ? -21.050 -3.450 34.718 1.00 82.56 215 GLY A N 1
ATOM 1729 C CA . GLY A 1 215 ? -21.870 -2.310 35.143 1.00 82.56 215 GLY A CA 1
ATOM 1730 C C . GLY A 1 215 ? -21.280 -0.940 34.790 1.00 82.56 215 GLY A C 1
ATOM 1731 O O . GLY A 1 215 ? -21.652 0.068 35.392 1.00 82.56 215 GLY A O 1
ATOM 1732 N N . GLU A 1 216 ? -20.343 -0.876 33.842 1.00 82.94 216 GLU A N 1
ATOM 1733 C CA . GLU A 1 216 ? -19.572 0.328 33.527 1.00 82.94 216 GLU A CA 1
ATOM 1734 C C . GLU A 1 216 ? -19.878 0.828 32.115 1.00 82.94 216 GLU A C 1
ATOM 1736 O O . GLU A 1 216 ? -19.454 0.252 31.117 1.00 82.94 216 GLU A O 1
ATOM 1741 N N . SER A 1 217 ? -20.523 1.990 32.007 1.00 86.06 217 SER A N 1
ATOM 1742 C CA . SER A 1 217 ? -20.740 2.640 30.710 1.00 86.06 217 SER A CA 1
ATOM 1743 C C . SER A 1 217 ? -19.500 3.450 30.313 1.00 86.06 217 SER A C 1
ATOM 1745 O O . SER A 1 217 ? -19.314 4.577 30.783 1.00 86.06 217 SER A O 1
ATOM 1747 N N . VAL A 1 218 ? -18.630 2.881 29.471 1.00 89.12 218 VAL A N 1
ATOM 1748 C CA . VAL A 1 218 ? -17.417 3.540 28.950 1.00 89.12 218 VAL A CA 1
ATOM 1749 C C . VAL A 1 218 ? -17.463 3.579 27.431 1.00 89.12 218 VAL A C 1
ATOM 1751 O O . VAL A 1 218 ? -17.512 2.538 26.780 1.00 89.12 218 VAL A O 1
ATOM 1754 N N . ILE A 1 219 ? -17.369 4.779 26.855 1.00 90.12 219 ILE A N 1
ATOM 1755 C CA . ILE A 1 219 ? -17.294 4.952 25.400 1.00 90.12 219 ILE A CA 1
ATOM 1756 C C . ILE A 1 219 ? -15.830 4.925 24.973 1.00 90.12 219 ILE A C 1
ATOM 1758 O O . ILE A 1 219 ? -15.032 5.718 25.480 1.00 90.12 219 ILE A O 1
ATOM 1762 N N . LEU A 1 220 ? -15.498 4.066 24.009 1.00 91.88 220 LEU A N 1
ATOM 1763 C CA . LEU A 1 220 ? -14.206 4.033 23.329 1.00 91.88 220 LEU A CA 1
ATOM 1764 C C . LEU A 1 220 ? -14.372 4.515 21.884 1.00 91.88 220 LEU A C 1
ATOM 1766 O O . LEU A 1 220 ? -15.302 4.102 21.202 1.00 91.88 220 LEU A O 1
ATOM 1770 N N . ALA A 1 221 ? -13.484 5.393 21.423 1.00 92.38 221 ALA A N 1
ATOM 1771 C CA . ALA A 1 221 ? -13.534 5.949 20.075 1.00 92.38 221 ALA A CA 1
ATOM 1772 C C . ALA A 1 221 ? -12.132 6.083 19.468 1.00 92.38 221 ALA A C 1
ATOM 1774 O O . ALA A 1 221 ? -11.143 6.252 20.188 1.00 92.38 221 ALA A O 1
ATOM 1775 N N . LYS A 1 222 ? -12.068 6.055 18.136 1.00 92.25 222 LYS A N 1
ATOM 1776 C CA . LYS A 1 222 ? -10.875 6.336 17.333 1.00 92.25 222 LYS A CA 1
ATOM 1777 C C . LYS A 1 222 ? -11.240 7.376 16.281 1.00 92.25 222 LYS A C 1
ATOM 1779 O O . LYS A 1 222 ? -12.249 7.238 15.597 1.00 92.25 222 LYS A O 1
ATOM 1784 N N . ASP A 1 223 ? -10.409 8.403 16.158 1.00 92.38 223 ASP A N 1
ATOM 1785 C CA . ASP A 1 223 ? -10.579 9.433 15.137 1.00 92.38 223 ASP A CA 1
ATOM 1786 C C . ASP A 1 223 ? -9.862 8.980 13.859 1.00 92.38 223 ASP A C 1
ATOM 1788 O O . ASP A 1 223 ? -8.648 8.766 13.869 1.00 92.38 223 ASP A O 1
ATOM 1792 N N . ILE A 1 224 ? -10.599 8.823 12.758 1.00 94.19 224 ILE A N 1
ATOM 1793 C CA . ILE A 1 224 ? -10.047 8.444 11.450 1.00 94.19 224 ILE A CA 1
ATOM 1794 C C . ILE A 1 224 ? -10.677 9.327 10.375 1.00 94.19 224 ILE A C 1
ATOM 1796 O O . ILE A 1 224 ? -11.880 9.566 10.393 1.00 94.19 224 ILE A O 1
ATOM 1800 N N . LYS A 1 225 ? -9.863 9.801 9.429 1.00 96.00 225 LYS A N 1
ATOM 1801 C CA . LYS A 1 225 ? -10.321 10.567 8.264 1.00 96.00 225 LYS A CA 1
ATOM 1802 C C . LYS A 1 225 ? -10.303 9.700 7.005 1.00 96.00 225 LYS A C 1
ATOM 1804 O O . LYS A 1 225 ? -9.270 9.107 6.685 1.00 96.00 225 LYS A O 1
ATOM 1809 N N . TRP A 1 226 ? -11.416 9.656 6.285 1.00 96.75 226 TRP A N 1
ATOM 1810 C CA . TRP A 1 226 ? -11.546 9.038 4.964 1.00 96.75 226 TRP A CA 1
ATOM 1811 C C . TRP A 1 226 ? -12.617 9.773 4.151 1.00 96.75 226 TRP A C 1
ATOM 1813 O O . TRP A 1 226 ? -13.437 10.499 4.716 1.00 96.75 226 TRP A O 1
ATOM 1823 N N . ASP A 1 227 ? -12.622 9.579 2.834 1.00 96.69 227 ASP A N 1
ATOM 1824 C CA . ASP A 1 227 ? -13.706 10.068 1.984 1.00 96.69 227 ASP A CA 1
ATOM 1825 C C . ASP A 1 227 ? -14.946 9.169 2.132 1.00 96.69 227 ASP A C 1
ATOM 1827 O O . ASP A 1 227 ? -15.026 8.081 1.555 1.00 96.69 227 ASP A O 1
ATOM 1831 N N . ILE A 1 228 ? -15.930 9.633 2.906 1.00 95.19 228 ILE A N 1
ATOM 1832 C CA . ILE A 1 228 ? -17.201 8.927 3.118 1.00 95.19 228 ILE A CA 1
ATOM 1833 C C . ILE A 1 228 ? -18.076 8.873 1.859 1.00 95.19 228 ILE A C 1
ATOM 1835 O O . ILE A 1 228 ? -18.946 8.017 1.761 1.00 95.19 228 ILE A O 1
ATOM 1839 N N . LYS A 1 229 ? -17.866 9.752 0.870 1.00 95.88 229 LYS A N 1
ATOM 1840 C CA . LYS A 1 229 ? -18.590 9.663 -0.407 1.00 95.88 229 LYS A CA 1
ATOM 1841 C C . LYS A 1 229 ? -18.056 8.508 -1.244 1.00 95.88 229 LYS A C 1
ATOM 1843 O O . LYS A 1 229 ? -18.838 7.835 -1.909 1.00 95.88 229 LYS A O 1
ATOM 1848 N N . LYS A 1 230 ? -16.742 8.271 -1.191 1.00 96.19 230 LYS A N 1
ATOM 1849 C CA . LYS A 1 230 ? -16.095 7.143 -1.870 1.00 96.19 230 LYS A CA 1
ATOM 1850 C C . LYS A 1 230 ? -16.307 5.818 -1.132 1.00 96.19 230 LYS A C 1
ATOM 1852 O O . LYS A 1 230 ? -16.573 4.807 -1.775 1.00 96.19 230 LYS A O 1
ATOM 1857 N N . TYR A 1 231 ? -16.245 5.829 0.201 1.00 96.25 231 TYR A N 1
ATOM 1858 C CA . TYR A 1 231 ? -16.443 4.652 1.055 1.00 96.25 231 TYR A CA 1
ATOM 1859 C C . TYR A 1 231 ? -17.575 4.905 2.074 1.00 96.25 231 TYR A C 1
ATOM 1861 O O . TYR A 1 231 ? -17.304 5.216 3.240 1.00 96.25 231 TYR A O 1
ATOM 1869 N N . PRO A 1 232 ? -18.852 4.805 1.644 1.00 95.88 232 PRO A N 1
ATOM 1870 C CA . PRO A 1 232 ? -20.008 5.205 2.456 1.00 95.88 232 PRO A CA 1
ATOM 1871 C C . PRO A 1 232 ? -20.467 4.156 3.470 1.00 95.88 232 PRO A C 1
ATOM 1873 O O . PRO A 1 232 ? -21.263 4.469 4.354 1.00 95.88 232 PRO A O 1
ATOM 1876 N N . TYR A 1 233 ? -19.998 2.915 3.350 1.00 94.56 233 TYR A N 1
ATOM 1877 C CA . TYR A 1 233 ? -20.417 1.813 4.208 1.00 94.56 233 TYR A CA 1
ATOM 1878 C C . TYR A 1 233 ? -19.302 1.420 5.169 1.00 94.56 233 TYR A C 1
ATOM 1880 O O . TYR A 1 233 ? -18.160 1.214 4.761 1.00 94.56 233 TYR A O 1
ATOM 1888 N N . ILE A 1 234 ? -19.660 1.261 6.442 1.00 93.00 234 ILE A N 1
ATOM 1889 C CA . ILE A 1 234 ? -18.780 0.718 7.475 1.00 93.00 234 ILE A CA 1
ATOM 1890 C C . ILE A 1 234 ? -19.289 -0.676 7.834 1.00 93.00 234 ILE A C 1
ATOM 1892 O O . ILE A 1 234 ? -20.489 -0.894 7.983 1.00 93.00 234 ILE A O 1
ATOM 1896 N N . SER A 1 235 ? -18.374 -1.634 7.944 1.00 93.00 235 SER A N 1
ATOM 1897 C CA . SER A 1 235 ? -18.676 -3.013 8.325 1.00 93.00 235 SER A CA 1
ATOM 1898 C C . SER A 1 235 ? -17.769 -3.443 9.467 1.00 93.00 235 SER A C 1
ATOM 1900 O O . SER A 1 235 ? -16.580 -3.133 9.472 1.00 93.00 235 SER A O 1
ATOM 1902 N N . PHE A 1 236 ? -18.330 -4.189 10.415 1.00 90.75 236 PHE A N 1
ATOM 1903 C CA . PHE A 1 236 ? -17.613 -4.705 11.576 1.00 90.75 236 PHE A CA 1
ATOM 1904 C C . PHE A 1 236 ? -17.831 -6.209 11.691 1.00 90.75 236 PHE A C 1
ATOM 1906 O O . PHE A 1 236 ? -18.937 -6.706 11.471 1.00 90.75 236 PHE A O 1
ATOM 1913 N N . ARG A 1 237 ? -16.787 -6.932 12.099 1.00 91.69 237 ARG A N 1
ATOM 1914 C CA . ARG A 1 237 ? -16.905 -8.323 12.546 1.00 91.69 237 ARG A CA 1
ATOM 1915 C C . ARG A 1 237 ? -16.945 -8.325 14.068 1.00 91.69 237 ARG A C 1
ATOM 1917 O O . ARG A 1 237 ? -15.999 -7.874 14.704 1.00 91.69 237 ARG A O 1
ATOM 1924 N N . TRP A 1 238 ? -18.033 -8.827 14.641 1.00 90.81 238 TRP A N 1
ATOM 1925 C CA . TRP A 1 238 ? -18.223 -8.902 16.088 1.00 90.81 238 TRP A CA 1
ATOM 1926 C C . TRP A 1 238 ? -18.863 -10.237 16.480 1.00 90.81 238 TRP A C 1
ATOM 1928 O O . TRP A 1 238 ? -19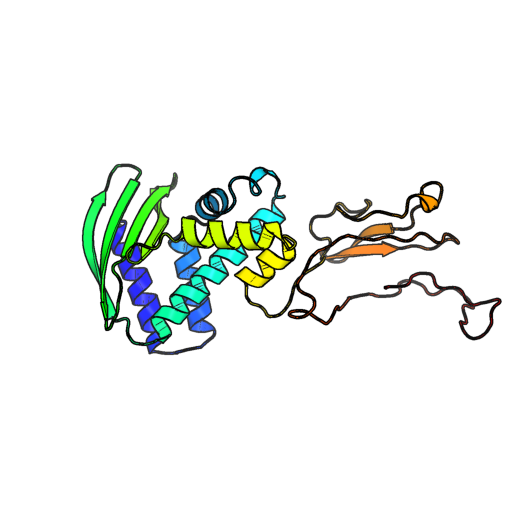.441 -10.932 15.644 1.00 90.81 238 TRP A O 1
ATOM 1938 N N . ARG A 1 239 ? -18.738 -10.604 17.757 1.00 90.88 239 ARG A N 1
ATOM 1939 C CA . ARG A 1 239 ? -19.428 -11.748 18.365 1.00 90.88 239 ARG A CA 1
ATOM 1940 C C . ARG A 1 239 ? -19.687 -11.481 19.845 1.00 90.88 239 ARG A C 1
ATOM 1942 O O . ARG A 1 239 ? -18.892 -10.796 20.486 1.00 90.88 239 ARG A O 1
ATOM 1949 N N . ALA A 1 240 ? -20.750 -12.062 20.390 1.00 89.94 240 ALA A N 1
ATOM 1950 C CA . ALA A 1 240 ? -20.972 -12.111 21.831 1.00 89.94 240 ALA A CA 1
ATOM 1951 C C . ALA A 1 240 ? -20.358 -13.394 22.409 1.00 89.94 240 ALA A C 1
ATOM 1953 O O . ALA A 1 240 ? -20.584 -14.481 21.881 1.00 89.94 240 ALA A O 1
ATOM 1954 N N . HIS A 1 241 ? -19.580 -13.261 23.483 1.00 88.69 241 HIS A N 1
ATOM 1955 C CA . HIS A 1 241 ? -19.041 -14.405 24.227 1.00 88.69 241 HIS A CA 1
ATOM 1956 C C . HIS A 1 241 ? -20.014 -14.900 25.299 1.00 88.69 241 HIS A C 1
ATOM 1958 O O . HIS A 1 241 ? -20.177 -16.100 25.489 1.00 88.69 241 HIS A O 1
ATOM 1964 N N . GLU A 1 242 ? -20.668 -13.961 25.975 1.00 88.12 242 GLU A N 1
ATOM 1965 C CA . GLU A 1 242 ? -21.687 -14.203 26.986 1.00 88.12 242 GLU A CA 1
ATOM 1966 C C . GLU A 1 242 ? -22.724 -13.082 26.871 1.00 88.12 242 GLU A C 1
ATOM 1968 O O . GLU A 1 242 ? -22.369 -11.931 26.609 1.00 88.12 242 GLU A O 1
ATOM 1973 N N . LEU A 1 243 ? -24.003 -13.432 27.009 1.00 85.81 243 LEU A N 1
ATOM 1974 C CA . LEU A 1 243 ? -25.106 -12.472 27.019 1.00 85.81 243 LEU A CA 1
ATOM 1975 C C . LEU A 1 243 ? -25.521 -12.182 28.468 1.00 85.81 243 LEU A C 1
ATOM 1977 O O . LEU A 1 243 ? -25.482 -13.099 29.295 1.00 85.81 243 LEU A O 1
ATOM 1981 N N . PRO A 1 244 ? -25.958 -10.950 28.788 1.00 81.12 244 PRO A N 1
ATOM 1982 C CA . PRO A 1 244 ? -26.436 -10.623 30.126 1.00 81.12 244 PRO A CA 1
ATOM 1983 C C . PRO A 1 244 ? -27.629 -11.510 30.500 1.00 81.12 244 PRO A C 1
ATOM 1985 O O . PRO A 1 244 ? -28.608 -11.636 29.757 1.00 81.12 244 PRO A O 1
ATOM 1988 N N . LYS A 1 245 ? -27.558 -12.149 31.671 1.00 85.19 245 LYS A N 1
ATOM 1989 C CA . LYS A 1 245 ? -28.627 -13.032 32.151 1.00 85.19 245 LYS A CA 1
ATOM 1990 C C . LYS A 1 245 ? -29.891 -12.220 32.419 1.00 85.19 245 LYS A C 1
ATOM 1992 O O . LYS A 1 245 ? -29.885 -11.320 33.249 1.00 85.19 245 LYS A O 1
ATOM 1997 N N . GLY A 1 246 ? -30.983 -12.583 31.748 1.00 86.75 246 GLY A N 1
ATOM 1998 C CA . GLY A 1 246 ? -32.270 -11.902 31.901 1.00 86.75 246 GLY A CA 1
ATOM 1999 C C . GLY A 1 246 ? -32.344 -10.521 31.239 1.00 86.75 246 GLY A C 1
ATOM 2000 O O . GLY A 1 246 ? -33.309 -9.806 31.498 1.00 86.75 246 GLY A O 1
ATOM 2001 N N . GLY A 1 247 ? -31.363 -10.152 30.404 1.00 83.62 247 GLY A N 1
ATOM 2002 C CA . GLY A 1 247 ? -31.421 -8.933 29.598 1.00 83.62 247 GLY A CA 1
ATOM 2003 C C . GLY A 1 247 ? -32.585 -8.982 28.606 1.00 83.62 247 GLY A C 1
ATOM 2004 O O . GLY A 1 247 ? -32.761 -9.971 27.892 1.00 83.62 247 GLY A O 1
ATOM 2005 N N . ASP A 1 248 ? -33.394 -7.924 28.585 1.00 84.56 248 ASP A N 1
ATOM 2006 C CA . ASP A 1 248 ? -34.555 -7.788 27.706 1.00 84.56 248 ASP A CA 1
ATOM 2007 C C . ASP A 1 248 ? -34.845 -6.303 27.454 1.00 84.56 248 ASP A C 1
ATOM 2009 O O . ASP A 1 248 ? -35.411 -5.608 28.305 1.00 84.56 248 ASP A O 1
ATOM 2013 N N . GLU A 1 249 ? -34.474 -5.847 26.256 1.00 82.62 249 GLU A N 1
ATOM 2014 C CA . GLU A 1 249 ? -34.596 -4.464 25.769 1.00 82.62 249 GLU A CA 1
ATOM 2015 C C . GLU A 1 249 ? -36.050 -3.958 25.695 1.00 82.62 249 GLU A C 1
ATOM 2017 O O . GLU A 1 249 ? -36.300 -2.763 25.542 1.00 82.62 249 GLU A O 1
ATOM 2022 N N . ARG A 1 250 ? -37.051 -4.842 25.816 1.00 84.44 250 ARG A N 1
ATOM 2023 C CA . ARG A 1 250 ? -38.471 -4.449 25.803 1.00 84.44 250 ARG A CA 1
ATOM 2024 C C . ARG A 1 250 ? -38.932 -3.844 27.127 1.00 84.44 250 ARG A C 1
ATOM 2026 O O . ARG A 1 250 ? -39.964 -3.173 27.157 1.00 84.44 250 ARG A O 1
ATOM 2033 N N . TYR A 1 251 ? -38.214 -4.093 28.224 1.00 84.38 251 TYR A N 1
ATOM 2034 C CA . TYR A 1 251 ? -38.605 -3.645 29.561 1.00 84.38 251 TYR A CA 1
ATOM 2035 C C . TYR A 1 251 ? -37.514 -2.774 30.178 1.00 84.38 251 TYR A C 1
ATOM 2037 O O . TYR A 1 251 ? -36.421 -3.251 30.445 1.00 84.38 251 TYR A O 1
ATOM 2045 N N . GLY A 1 252 ? -37.832 -1.525 30.533 1.00 80.19 252 GLY A N 1
ATOM 2046 C CA . GLY A 1 252 ? -36.845 -0.552 31.036 1.00 80.19 252 GLY A CA 1
ATOM 2047 C C . GLY A 1 252 ? -36.017 -0.981 32.260 1.00 80.19 252 GLY A C 1
ATOM 2048 O O . GLY A 1 252 ? -34.954 -0.424 32.494 1.00 80.19 252 GLY A O 1
ATOM 2049 N N . ARG A 1 253 ? -36.467 -1.980 33.030 1.00 81.31 253 ARG A N 1
ATOM 2050 C CA . ARG A 1 253 ? -35.722 -2.554 34.171 1.00 81.31 253 ARG A CA 1
ATOM 2051 C C . ARG A 1 253 ? -34.655 -3.591 33.783 1.00 81.31 253 ARG A C 1
ATOM 2053 O O . ARG A 1 253 ? -33.860 -3.969 34.632 1.00 81.31 253 ARG A O 1
ATOM 2060 N N . THR A 1 254 ? -34.699 -4.092 32.552 1.00 81.69 254 THR A N 1
ATOM 2061 C CA . THR A 1 254 ? -33.793 -5.104 31.975 1.00 81.69 254 THR A CA 1
ATOM 2062 C C . THR A 1 254 ? -33.185 -4.629 30.653 1.00 81.69 254 THR A C 1
ATOM 2064 O O . THR A 1 254 ? -32.567 -5.427 29.950 1.00 81.69 254 THR A O 1
ATOM 2067 N N . VAL A 1 255 ? -33.384 -3.350 30.312 1.00 74.62 255 VAL A N 1
ATOM 2068 C CA . VAL A 1 255 ? -32.679 -2.649 29.236 1.00 74.62 255 VAL A CA 1
ATOM 2069 C C . VAL A 1 255 ? -31.240 -2.488 29.697 1.00 74.62 255 VAL A C 1
ATOM 2071 O O . VAL A 1 255 ? -30.932 -1.621 30.515 1.00 74.62 255 VAL A O 1
ATOM 2074 N N . ASP A 1 256 ? -30.388 -3.387 29.223 1.00 68.19 256 ASP A N 1
ATOM 2075 C CA . ASP A 1 256 ? -28.957 -3.348 29.470 1.00 68.19 256 ASP A CA 1
ATOM 2076 C C . ASP A 1 256 ? -28.212 -3.773 28.204 1.00 68.19 256 ASP A C 1
ATOM 2078 O O . ASP A 1 256 ? -28.419 -4.872 27.680 1.00 68.19 256 ASP A O 1
ATOM 2082 N N . SER A 1 257 ? -27.347 -2.885 27.713 1.00 71.25 257 SER A N 1
ATOM 2083 C CA . SER A 1 257 ? -26.527 -3.117 26.529 1.00 71.25 257 SER A CA 1
ATOM 2084 C C . SER A 1 257 ? -25.061 -3.196 26.949 1.00 71.25 257 SER A C 1
ATOM 2086 O O . SER A 1 257 ? -24.428 -2.169 27.205 1.00 71.25 257 SER A O 1
ATOM 2088 N N . ALA A 1 258 ? -24.494 -4.403 26.947 1.00 70.44 258 ALA A N 1
ATOM 2089 C CA . ALA A 1 258 ? -23.087 -4.605 27.304 1.00 70.44 258 ALA A CA 1
ATOM 2090 C C . ALA A 1 258 ? -22.113 -3.913 26.323 1.00 70.44 258 ALA A C 1
ATOM 2092 O O . ALA A 1 258 ? -20.987 -3.571 26.684 1.00 70.44 258 ALA A O 1
ATOM 2093 N N . ALA A 1 259 ? -22.529 -3.715 25.066 1.00 77.12 259 ALA A N 1
ATOM 2094 C CA . ALA A 1 259 ? -21.779 -2.974 24.057 1.00 77.12 259 ALA A CA 1
ATOM 2095 C C . ALA A 1 259 ? -22.711 -2.410 22.974 1.00 77.12 259 ALA A C 1
ATOM 2097 O O . ALA A 1 259 ? -23.691 -3.047 22.593 1.00 77.12 259 ALA A O 1
ATOM 2098 N N . GLY A 1 260 ? -22.355 -1.244 22.434 1.00 77.19 260 GLY A N 1
ATOM 2099 C CA . GLY A 1 260 ? -22.976 -0.657 21.248 1.00 77.19 260 GLY A CA 1
ATOM 2100 C C . GLY A 1 260 ? -21.902 -0.181 20.274 1.00 77.19 260 GLY A C 1
ATOM 2101 O O . GLY A 1 260 ? -20.868 0.336 20.700 1.00 77.19 260 GLY A O 1
ATOM 2102 N N . ILE A 1 261 ? -22.141 -0.377 18.979 1.00 77.75 261 ILE A N 1
ATOM 2103 C CA . ILE A 1 261 ? -21.282 0.114 17.898 1.00 77.75 261 ILE A CA 1
ATOM 2104 C C . ILE A 1 261 ? -22.049 1.237 17.203 1.00 77.75 261 ILE A C 1
ATOM 2106 O O . ILE A 1 261 ? -23.191 1.031 16.791 1.00 77.75 261 ILE A O 1
ATOM 2110 N N . TYR A 1 262 ? -21.424 2.409 17.125 1.00 67.75 262 TYR A N 1
ATOM 2111 C CA . TYR A 1 262 ? -22.004 3.646 16.605 1.00 67.75 262 TYR A CA 1
ATOM 2112 C C . TYR A 1 262 ? -21.106 4.233 15.523 1.00 67.75 262 TYR A C 1
ATOM 2114 O O . TYR A 1 262 ? -19.867 4.131 15.687 1.00 67.75 262 TYR A O 1
#

Radius of gyration: 24.53 Å; chains: 1; bounding box: 69×35×67 Å